Protein AF-A0A6I9YVW1-F1 (afdb_monomer)

Structure (mmCIF, N/CA/C/O backbone):
data_AF-A0A6I9YVW1-F1
#
_entry.id   AF-A0A6I9YVW1-F1
#
loop_
_atom_site.group_PDB
_atom_site.id
_atom_site.type_symbol
_atom_site.label_atom_id
_atom_site.label_alt_id
_atom_site.label_comp_id
_atom_site.label_asym_id
_atom_site.label_entity_id
_atom_site.label_seq_id
_atom_site.pdbx_PDB_ins_code
_atom_site.Cartn_x
_atom_site.Cartn_y
_atom_site.Cartn_z
_atom_site.occupancy
_atom_site.B_iso_or_equiv
_atom_site.auth_seq_id
_atom_site.auth_comp_id
_atom_site.auth_asym_id
_atom_site.auth_atom_id
_atom_site.pdbx_PDB_model_num
ATOM 1 N N . MET A 1 1 ? 5.456 -10.326 -7.798 1.00 91.50 1 MET A N 1
ATOM 2 C CA . MET A 1 1 ? 4.311 -11.153 -7.354 1.00 91.50 1 MET A CA 1
ATOM 3 C C . MET A 1 1 ? 3.635 -10.473 -6.189 1.00 91.50 1 MET A C 1
ATOM 5 O O . MET A 1 1 ? 4.325 -10.035 -5.280 1.00 91.50 1 MET A O 1
ATOM 9 N N . VAL A 1 2 ? 2.310 -10.389 -6.217 1.00 94.31 2 VAL A N 1
ATOM 10 C CA . VAL A 1 2 ? 1.507 -9.892 -5.099 1.00 94.31 2 VAL A CA 1
ATOM 11 C C . VAL A 1 2 ? 0.881 -11.087 -4.397 1.00 94.31 2 VAL A C 1
ATOM 13 O O . VAL A 1 2 ? 0.318 -11.957 -5.057 1.00 94.31 2 VAL A O 1
ATOM 16 N N . VAL A 1 3 ? 0.993 -11.129 -3.074 1.00 95.94 3 VAL A N 1
ATOM 17 C CA . VAL A 1 3 ? 0.367 -12.153 -2.236 1.00 95.94 3 VAL A CA 1
ATOM 18 C C . VAL A 1 3 ? -0.562 -11.459 -1.260 1.00 95.94 3 VAL A C 1
ATOM 20 O O . VAL A 1 3 ? -0.135 -10.543 -0.559 1.00 95.94 3 VAL A O 1
ATOM 23 N N . GLN A 1 4 ? -1.809 -11.917 -1.208 1.00 93.56 4 GLN A N 1
ATOM 24 C CA . GLN A 1 4 ? -2.791 -11.513 -0.213 1.00 93.56 4 GLN A CA 1
ATOM 25 C C . GLN A 1 4 ? -3.085 -12.704 0.699 1.00 93.56 4 GLN A C 1
ATOM 27 O O . GLN A 1 4 ? -3.470 -13.775 0.233 1.00 93.56 4 GLN A O 1
ATOM 32 N N . CYS A 1 5 ? -2.914 -12.504 2.000 1.00 91.19 5 CYS A N 1
ATOM 33 C CA . CYS A 1 5 ? -3.193 -13.496 3.027 1.00 91.19 5 CYS A CA 1
ATOM 34 C C . CYS A 1 5 ? -4.386 -13.032 3.855 1.00 91.19 5 CYS A C 1
ATOM 36 O O . CYS A 1 5 ? -4.423 -11.888 4.309 1.00 91.19 5 CYS A O 1
ATOM 38 N N . VAL A 1 6 ? -5.341 -13.931 4.085 1.00 88.25 6 VAL A N 1
ATOM 39 C CA . VAL A 1 6 ? -6.499 -13.694 4.951 1.00 88.25 6 VAL A CA 1
ATOM 40 C C . VAL A 1 6 ? -6.600 -14.855 5.928 1.00 88.25 6 VAL A C 1
ATOM 42 O O . VAL A 1 6 ? -6.548 -16.018 5.527 1.00 88.25 6 VAL A O 1
ATOM 45 N N . SER A 1 7 ? -6.719 -14.550 7.219 1.00 86.31 7 SER A N 1
ATOM 46 C CA . SER A 1 7 ? -6.924 -15.578 8.231 1.00 86.31 7 SER A CA 1
ATOM 47 C C . SER A 1 7 ? -8.316 -16.195 8.070 1.00 86.31 7 SER A C 1
ATOM 49 O O . SER A 1 7 ? -9.309 -15.471 8.111 1.00 86.31 7 SER A O 1
ATOM 51 N N . PRO A 1 8 ? -8.438 -17.530 7.963 1.00 79.56 8 PRO A N 1
ATOM 52 C CA . PRO A 1 8 ? -9.741 -18.181 7.838 1.00 79.56 8 PRO A CA 1
ATOM 53 C C . PRO A 1 8 ? -10.576 -18.085 9.124 1.00 79.56 8 PRO A C 1
ATOM 55 O O . PRO A 1 8 ? -11.779 -18.325 9.098 1.00 79.56 8 PRO A O 1
ATOM 58 N N . LYS A 1 9 ? -9.942 -17.769 10.262 1.00 79.50 9 LYS A N 1
ATOM 59 C CA . LYS A 1 9 ? -10.569 -17.758 11.594 1.00 79.50 9 LYS A CA 1
ATOM 60 C C . LYS A 1 9 ? -10.638 -16.368 12.229 1.00 79.50 9 LYS A C 1
ATOM 62 O O . LYS A 1 9 ? -10.989 -16.262 13.401 1.00 79.50 9 LYS A O 1
ATOM 67 N N . GLY A 1 10 ? -10.271 -15.306 11.515 1.00 74.44 10 GLY A N 1
ATOM 68 C CA . GLY A 1 10 ? -10.258 -13.975 12.110 1.00 74.44 10 GLY A CA 1
ATOM 69 C C . GLY A 1 10 ? -10.077 -12.842 11.107 1.00 74.44 10 GLY A C 1
ATOM 70 O O . GLY A 1 10 ? -9.776 -13.080 9.944 1.00 74.44 10 GLY A O 1
ATOM 71 N N . PRO A 1 11 ? -10.211 -11.589 11.566 1.00 81.81 11 PRO A N 1
ATOM 72 C CA . PRO A 1 11 ? -10.223 -10.402 10.709 1.00 81.81 11 PRO A CA 1
ATOM 73 C C . PRO A 1 11 ? -8.828 -9.972 10.220 1.00 81.81 11 PRO A C 1
ATOM 75 O O . PRO A 1 11 ? -8.668 -8.861 9.721 1.00 81.81 11 PRO A O 1
ATOM 78 N N . LEU A 1 12 ? -7.802 -10.809 10.406 1.00 88.50 12 LEU A N 1
ATOM 79 C CA . LEU A 1 12 ? -6.430 -10.492 10.020 1.00 88.50 12 LEU A CA 1
ATOM 80 C C . LEU A 1 12 ? -6.251 -10.711 8.521 1.00 88.50 12 LEU A C 1
ATOM 82 O O . LEU A 1 12 ? -6.417 -11.828 8.028 1.00 88.50 12 LEU A O 1
ATOM 86 N N . ALA A 1 13 ? -5.861 -9.648 7.826 1.00 89.81 13 ALA A N 1
ATOM 87 C CA . ALA A 1 13 ? -5.489 -9.691 6.425 1.00 89.81 13 ALA A CA 1
ATOM 88 C C . ALA A 1 13 ? -4.227 -8.860 6.179 1.00 89.81 13 ALA A C 1
ATOM 90 O O . ALA A 1 13 ? -3.992 -7.835 6.826 1.00 89.81 13 ALA A O 1
ATOM 91 N N . CYS A 1 14 ? -3.408 -9.298 5.232 1.00 93.19 14 CYS A N 1
ATOM 92 C CA . CYS A 1 14 ? -2.261 -8.536 4.762 1.00 93.19 14 CYS A CA 1
ATOM 93 C C . CYS A 1 14 ? -1.995 -8.807 3.282 1.00 93.19 14 CYS A C 1
ATOM 95 O O . CYS A 1 14 ? -2.414 -9.823 2.729 1.00 93.19 14 CYS A O 1
ATOM 97 N N . SER A 1 15 ? -1.297 -7.877 2.644 1.00 97.06 15 SER A N 1
ATOM 98 C CA . SER A 1 15 ? -0.856 -7.967 1.261 1.00 97.06 15 SER A CA 1
ATOM 99 C C . SER A 1 15 ? 0.601 -7.549 1.196 1.00 97.06 15 SER A C 1
ATOM 101 O O . SER A 1 15 ? 1.007 -6.573 1.836 1.00 97.06 15 SER A O 1
ATOM 103 N N . ARG A 1 16 ? 1.400 -8.302 0.447 1.00 97.50 16 ARG A N 1
ATOM 104 C CA . ARG A 1 16 ? 2.838 -8.077 0.286 1.00 97.50 16 ARG A CA 1
ATOM 105 C C . ARG A 1 16 ? 3.218 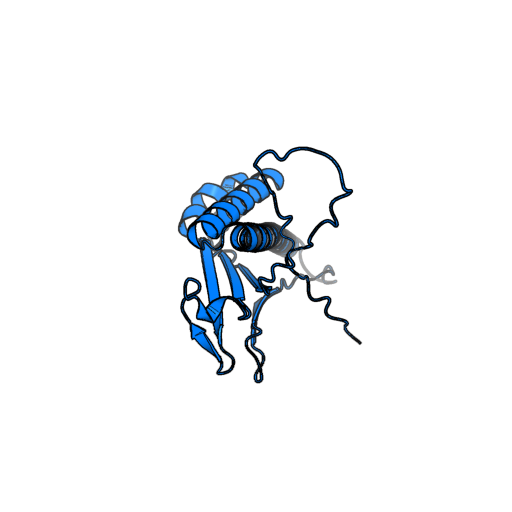-8.226 -1.178 1.00 97.50 16 ARG A C 1
ATOM 107 O O . ARG A 1 16 ? 2.686 -9.085 -1.884 1.00 97.50 16 ARG A O 1
ATOM 114 N N . THR A 1 17 ? 4.173 -7.413 -1.610 1.00 97.12 17 THR A N 1
ATOM 115 C CA . THR A 1 17 ? 4.784 -7.546 -2.932 1.00 97.12 17 THR A CA 1
ATOM 116 C C . THR A 1 17 ? 6.158 -8.184 -2.789 1.00 97.12 17 THR A C 1
ATOM 118 O O . THR A 1 17 ? 6.987 -7.717 -2.015 1.00 97.12 17 THR A O 1
ATOM 121 N N . TYR A 1 18 ? 6.386 -9.255 -3.543 1.00 93.69 18 TYR A N 1
ATOM 122 C CA . TYR A 1 18 ? 7.650 -9.976 -3.621 1.00 93.69 18 TYR A CA 1
ATOM 123 C C . TYR A 1 18 ? 8.256 -9.801 -5.009 1.00 93.69 18 TYR A C 1
ATOM 125 O O . TYR A 1 18 ? 7.584 -10.015 -6.028 1.00 93.69 18 TYR A O 1
ATOM 133 N N . PHE A 1 19 ? 9.532 -9.434 -5.041 1.00 90.25 19 PHE A N 1
ATOM 134 C CA . PHE A 1 19 ? 10.299 -9.268 -6.267 1.00 90.25 19 PHE A CA 1
ATOM 135 C C . PHE A 1 19 ? 11.156 -10.501 -6.520 1.00 90.25 19 PHE A C 1
ATOM 137 O O . PHE A 1 19 ? 11.835 -10.992 -5.621 1.00 90.25 19 PHE A O 1
ATOM 144 N N . PHE A 1 20 ? 11.126 -10.992 -7.754 1.00 81.88 20 PHE A N 1
ATOM 145 C CA . PHE A 1 20 ? 11.959 -12.107 -8.181 1.00 81.88 20 PHE A CA 1
ATOM 146 C C . PHE A 1 20 ? 13.127 -11.566 -8.999 1.00 81.88 20 PHE A C 1
ATOM 148 O O . PHE A 1 20 ? 12.975 -11.244 -10.178 1.00 81.88 20 PHE A O 1
ATOM 155 N N . GLY A 1 21 ? 14.286 -11.457 -8.358 1.00 69.62 21 GLY A N 1
ATOM 156 C CA . GLY A 1 21 ? 15.562 -11.185 -9.011 1.00 69.62 21 GLY A CA 1
ATOM 157 C C . GLY A 1 21 ? 16.465 -12.411 -8.926 1.00 69.62 21 GLY A C 1
ATOM 158 O O . GLY A 1 21 ? 16.421 -13.145 -7.939 1.00 69.62 21 GLY A O 1
ATOM 159 N N . ALA A 1 22 ? 17.288 -12.643 -9.948 1.00 58.00 22 ALA A N 1
ATOM 160 C CA . ALA A 1 22 ? 18.412 -13.555 -9.806 1.00 58.00 22 ALA A CA 1
ATOM 161 C C . ALA A 1 22 ? 19.505 -12.808 -9.032 1.00 58.00 22 ALA A C 1
ATOM 163 O O . ALA A 1 22 ? 20.037 -11.818 -9.517 1.00 58.00 22 ALA A O 1
ATOM 164 N N . THR A 1 23 ? 19.843 -13.264 -7.828 1.00 55.62 23 THR A N 1
ATOM 165 C CA . THR A 1 23 ? 21.047 -12.802 -7.114 1.00 55.62 23 THR A CA 1
ATOM 166 C C . THR A 1 23 ? 22.336 -13.358 -7.727 1.00 55.62 23 THR A C 1
ATOM 168 O O . THR A 1 23 ? 23.421 -12.996 -7.287 1.00 55.62 23 THR A O 1
ATOM 171 N N . HIS A 1 24 ? 22.229 -14.235 -8.731 1.00 54.03 24 HIS A N 1
ATOM 172 C CA . HIS A 1 24 ? 23.355 -14.812 -9.453 1.00 54.03 24 HIS A CA 1
ATOM 173 C C . HIS A 1 24 ? 23.340 -14.367 -10.917 1.00 54.03 24 HIS A C 1
ATOM 175 O O . HIS A 1 24 ? 22.292 -14.350 -11.566 1.00 54.03 24 HIS A O 1
ATOM 181 N N . THR A 1 25 ? 24.517 -14.058 -11.450 1.00 55.78 25 THR A N 1
ATOM 182 C CA . THR A 1 25 ? 24.752 -13.964 -12.889 1.00 55.78 25 THR A CA 1
ATOM 183 C C . THR A 1 25 ? 24.716 -15.388 -13.457 1.00 55.78 25 THR A C 1
ATOM 185 O O . THR A 1 25 ? 25.517 -16.221 -13.021 1.00 55.78 25 THR A O 1
ATOM 188 N N . PRO A 1 26 ? 23.790 -15.737 -14.370 1.00 56.75 26 PRO A N 1
ATOM 189 C CA . PRO A 1 26 ? 23.804 -17.045 -15.010 1.00 56.75 26 PRO A CA 1
ATOM 190 C C . PRO A 1 26 ? 25.143 -17.244 -15.733 1.00 56.75 26 PRO A C 1
ATOM 192 O O . PRO A 1 26 ? 25.631 -16.352 -16.421 1.00 56.75 26 PRO A O 1
ATOM 195 N N . TYR A 1 27 ? 25.739 -18.425 -15.557 1.00 56.66 27 TYR A N 1
ATOM 196 C CA . TYR A 1 27 ? 27.111 -18.751 -15.981 1.00 56.66 27 TYR A CA 1
ATOM 197 C C . TYR A 1 27 ? 27.332 -18.664 -17.507 1.00 56.66 27 TYR A C 1
ATOM 199 O O . TYR A 1 27 ? 28.466 -18.685 -17.977 1.00 56.66 27 TYR A O 1
ATOM 207 N N . LEU A 1 28 ? 26.251 -18.590 -18.289 1.00 60.88 28 LEU A N 1
ATOM 208 C CA . LEU A 1 28 ? 26.247 -18.601 -19.749 1.00 60.88 28 LEU A CA 1
ATOM 209 C C . LEU A 1 28 ? 25.151 -17.652 -20.264 1.00 60.88 28 LEU A C 1
ATOM 211 O O . LEU A 1 28 ? 23.987 -18.040 -20.323 1.00 60.88 28 LEU A O 1
ATOM 215 N N . GLY A 1 29 ? 25.498 -16.422 -20.654 1.00 53.62 29 GLY A N 1
ATOM 216 C CA . GLY A 1 29 ? 24.612 -15.598 -21.490 1.00 53.62 29 GLY A CA 1
ATOM 217 C C . GLY A 1 29 ? 24.651 -14.093 -21.223 1.00 53.62 29 GLY A C 1
ATOM 218 O O . GLY A 1 29 ? 24.312 -13.647 -20.135 1.00 53.62 29 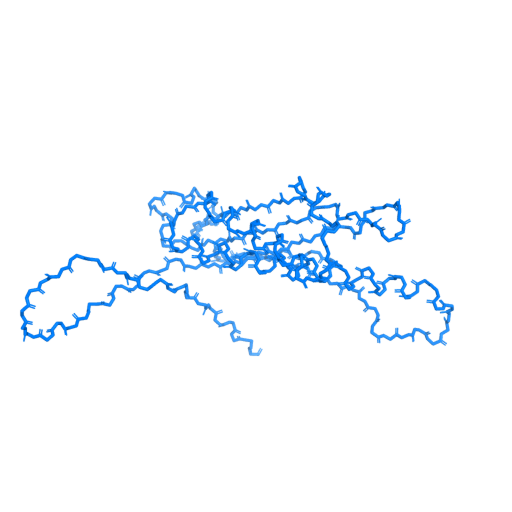GLY A O 1
ATOM 219 N N . ASN A 1 30 ? 25.044 -13.347 -22.263 1.00 55.22 30 ASN A N 1
ATOM 220 C CA . ASN A 1 30 ? 25.000 -11.890 -22.477 1.00 55.22 30 ASN A CA 1
ATOM 221 C C . ASN A 1 30 ? 24.382 -11.012 -21.365 1.00 55.22 30 ASN A C 1
ATOM 223 O O . ASN A 1 30 ? 23.173 -11.025 -21.136 1.00 55.22 30 ASN A O 1
ATOM 227 N N . GLY A 1 31 ? 25.219 -10.149 -20.776 1.00 56.88 31 GLY A N 1
ATOM 228 C CA . GLY A 1 31 ? 24.898 -9.290 -19.626 1.00 56.88 31 GLY A CA 1
ATOM 229 C C . GLY A 1 31 ? 23.871 -8.170 -19.853 1.00 56.88 31 GLY A C 1
ATOM 230 O O . GLY A 1 31 ? 23.264 -7.716 -18.888 1.00 56.88 31 GLY A O 1
ATOM 231 N N . ASP A 1 32 ? 23.588 -7.772 -21.095 1.00 59.03 32 ASP A N 1
ATOM 232 C CA . ASP A 1 32 ? 22.798 -6.556 -21.374 1.00 59.03 32 ASP A CA 1
ATOM 233 C C . ASP A 1 32 ? 21.297 -6.671 -20.994 1.00 59.03 32 ASP A C 1
ATOM 235 O O . ASP A 1 32 ? 20.630 -5.683 -20.691 1.00 59.03 32 ASP A O 1
ATOM 239 N N . GLY A 1 33 ? 20.737 -7.889 -20.960 1.00 59.81 33 GLY A N 1
ATOM 240 C CA . GLY A 1 33 ? 19.345 -8.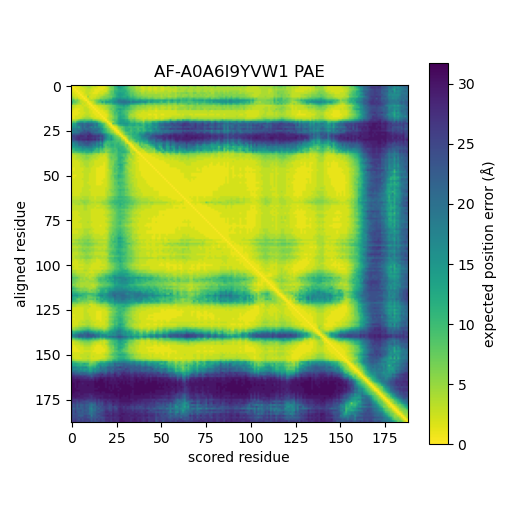127 -20.533 1.00 59.81 33 GLY A CA 1
ATOM 241 C C . GLY A 1 33 ? 19.169 -8.329 -19.022 1.00 59.81 33 GLY A C 1
ATOM 242 O O . GLY A 1 33 ? 18.086 -8.100 -18.480 1.00 59.81 33 GLY A O 1
ATOM 243 N N . LEU A 1 34 ? 20.226 -8.757 -18.328 1.00 64.00 34 LEU A N 1
ATOM 244 C CA . LEU A 1 34 ? 20.192 -9.058 -16.896 1.00 64.00 34 LEU A CA 1
ATOM 245 C C . LEU A 1 34 ? 20.333 -7.789 -16.047 1.00 64.00 34 LEU A C 1
ATOM 247 O O . LEU A 1 34 ? 19.646 -7.642 -15.034 1.00 64.00 34 LEU A O 1
ATOM 251 N N . GLU A 1 35 ? 21.190 -6.862 -16.477 1.00 64.88 35 GLU A N 1
ATOM 252 C CA . GLU A 1 35 ? 21.391 -5.574 -15.808 1.00 64.88 35 GLU A CA 1
ATOM 253 C C . GLU A 1 35 ? 20.107 -4.734 -15.821 1.00 64.88 35 GLU A C 1
ATOM 255 O O . GLU A 1 35 ? 19.692 -4.228 -14.779 1.00 64.88 35 GLU A O 1
ATOM 260 N N . LYS A 1 36 ? 19.393 -4.700 -16.956 1.00 69.06 36 LYS A N 1
ATOM 261 C CA . LYS A 1 36 ? 18.090 -4.020 -17.082 1.00 69.06 36 LYS A CA 1
ATOM 262 C C . LYS A 1 36 ? 17.053 -4.572 -16.105 1.00 69.06 36 LYS A C 1
ATOM 264 O O . LYS A 1 36 ? 16.479 -3.819 -15.325 1.00 69.06 36 LYS A O 1
ATOM 269 N N . LYS A 1 37 ? 16.898 -5.900 -16.052 1.00 74.62 37 LYS A N 1
ATOM 270 C CA . LYS A 1 37 ? 15.984 -6.563 -15.106 1.00 74.62 37 LYS A CA 1
ATOM 271 C C . LYS A 1 37 ? 16.353 -6.291 -13.642 1.00 74.62 37 LYS A C 1
ATOM 273 O O . LYS A 1 37 ? 15.478 -6.228 -12.780 1.00 74.62 37 LYS A O 1
ATOM 278 N N . THR A 1 38 ? 17.643 -6.136 -13.348 1.00 78.88 38 THR A N 1
ATOM 279 C CA . THR A 1 38 ? 18.129 -5.828 -11.995 1.00 78.88 38 THR A CA 1
ATOM 280 C C . THR A 1 38 ? 17.766 -4.400 -11.586 1.00 78.88 38 THR A C 1
ATOM 282 O O . THR A 1 38 ? 17.256 -4.198 -10.482 1.00 78.88 38 THR A O 1
ATOM 285 N N . GLU A 1 39 ? 17.941 -3.421 -12.476 1.00 83.19 39 GLU A N 1
ATOM 286 C CA . GLU A 1 39 ? 17.554 -2.032 -12.205 1.00 83.19 39 GLU A CA 1
ATOM 287 C C . GLU A 1 39 ? 16.028 -1.854 -12.122 1.00 83.19 39 GLU A C 1
ATOM 289 O O . GLU A 1 39 ? 15.551 -1.139 -11.241 1.00 83.19 39 GLU A O 1
ATOM 294 N N . GLU A 1 40 ? 15.241 -2.570 -12.933 1.00 86.44 40 GLU A N 1
ATOM 295 C CA . GLU A 1 40 ? 13.772 -2.599 -12.814 1.00 86.44 40 GLU A CA 1
ATOM 296 C C . GLU A 1 40 ? 13.318 -3.116 -11.440 1.00 86.44 40 GLU A C 1
ATOM 298 O O . GLU A 1 40 ?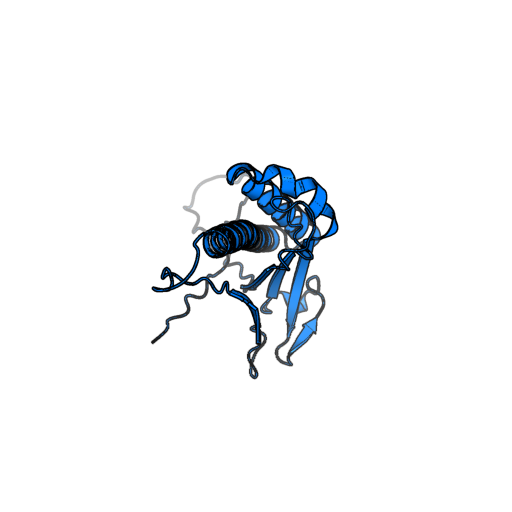 12.485 -2.500 -10.769 1.00 86.44 40 GLU A O 1
ATOM 303 N N . VAL A 1 41 ? 13.888 -4.238 -10.983 1.00 87.69 41 VAL A N 1
ATOM 304 C CA . VAL A 1 41 ? 13.573 -4.821 -9.669 1.00 87.69 41 VAL A CA 1
ATOM 305 C C . VAL A 1 41 ? 13.975 -3.879 -8.536 1.00 87.69 41 VAL A C 1
ATOM 307 O O . VAL A 1 41 ? 13.225 -3.726 -7.568 1.00 87.69 41 VAL A O 1
ATOM 310 N N . LYS A 1 42 ? 15.131 -3.224 -8.647 1.00 89.19 42 LYS A N 1
ATOM 311 C CA . LYS A 1 42 ? 15.603 -2.231 -7.677 1.00 89.19 42 LYS A CA 1
ATOM 312 C C . LYS A 1 42 ? 14.667 -1.025 -7.608 1.00 89.19 42 LYS A C 1
ATOM 314 O O . LYS A 1 42 ? 14.270 -0.638 -6.509 1.00 89.19 42 LYS A O 1
ATOM 319 N N . LEU A 1 43 ? 14.249 -0.493 -8.754 1.00 91.81 43 LEU A N 1
ATOM 320 C CA . LEU A 1 43 ? 13.294 0.611 -8.846 1.00 91.81 43 LEU A CA 1
ATOM 321 C C . LEU A 1 43 ? 11.940 0.242 -8.219 1.00 91.81 43 LEU A C 1
ATOM 323 O O . LEU A 1 43 ? 11.418 0.973 -7.376 1.00 91.81 43 LEU A O 1
ATOM 327 N N . LEU A 1 44 ? 11.383 -0.920 -8.570 1.00 94.00 44 LEU A N 1
ATOM 328 C CA . LEU A 1 44 ? 10.133 -1.402 -7.980 1.00 94.00 44 LEU A CA 1
ATOM 329 C C . LEU A 1 44 ? 10.257 -1.630 -6.465 1.00 94.00 44 LEU A C 1
ATOM 331 O O . LEU A 1 44 ? 9.318 -1.337 -5.722 1.00 94.00 44 LEU A O 1
ATOM 335 N N . SER A 1 45 ? 11.417 -2.096 -5.994 1.00 94.44 45 SER A N 1
ATOM 336 C CA . SER A 1 45 ? 11.701 -2.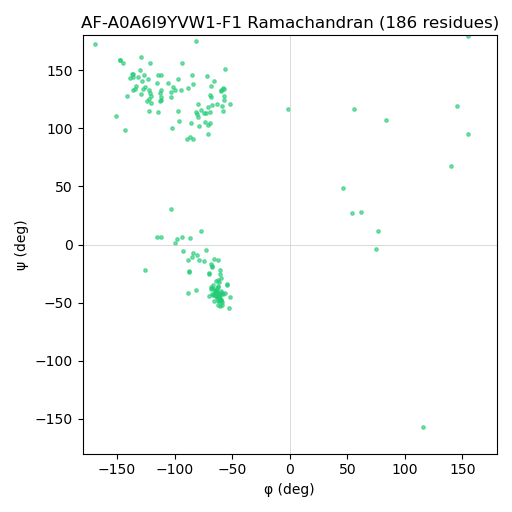272 -4.563 1.00 94.44 45 SER A CA 1
ATOM 337 C C . SER A 1 45 ? 11.728 -0.936 -3.817 1.00 94.44 45 SER A C 1
ATOM 339 O O . SER A 1 45 ? 11.194 -0.840 -2.713 1.00 94.44 45 SER A O 1
ATOM 341 N N . GLN A 1 46 ? 12.292 0.109 -4.426 1.00 95.88 46 GLN A N 1
ATOM 342 C CA . GLN A 1 46 ? 12.297 1.469 -3.880 1.00 95.88 46 GLN A CA 1
ATOM 343 C C . GLN A 1 46 ? 10.886 2.067 -3.804 1.00 95.88 46 GLN A C 1
ATOM 345 O O . GLN A 1 46 ? 10.510 2.634 -2.777 1.00 95.88 46 GLN A O 1
ATOM 350 N N . ILE A 1 47 ? 10.073 1.895 -4.851 1.00 97.19 47 ILE A N 1
ATOM 351 C CA . ILE A 1 47 ? 8.671 2.338 -4.834 1.00 97.19 47 ILE A CA 1
ATOM 352 C C . ILE A 1 47 ? 7.890 1.568 -3.765 1.00 97.19 47 ILE A C 1
ATOM 354 O O . ILE A 1 47 ? 7.162 2.176 -2.985 1.00 97.19 47 ILE A O 1
ATOM 358 N N . TYR A 1 48 ? 8.076 0.251 -3.662 1.00 98.19 48 TYR A N 1
ATOM 359 C CA . TYR A 1 48 ? 7.453 -0.553 -2.611 1.00 98.19 48 TYR A CA 1
ATOM 360 C C . TYR A 1 48 ? 7.864 -0.106 -1.203 1.00 98.19 48 TYR A C 1
ATOM 362 O O . TYR A 1 48 ? 7.003 -0.006 -0.333 1.00 98.19 48 TYR A O 1
ATOM 370 N N . PHE A 1 49 ? 9.133 0.245 -0.978 1.00 98.06 49 PHE A N 1
ATOM 371 C CA . PHE A 1 49 ? 9.571 0.848 0.284 1.00 98.06 49 PHE A CA 1
ATOM 372 C C . PHE A 1 49 ? 8.807 2.147 0.597 1.00 98.06 49 PHE A C 1
ATOM 374 O O . PHE A 1 49 ? 8.328 2.319 1.717 1.00 98.06 49 PHE A O 1
ATOM 381 N N . ALA A 1 50 ? 8.594 3.020 -0.395 1.00 98.56 50 ALA A N 1
ATOM 382 C CA . ALA A 1 50 ? 7.774 4.220 -0.212 1.00 98.56 50 ALA A CA 1
ATOM 383 C C . ALA A 1 50 ? 6.313 3.891 0.153 1.00 98.56 50 ALA A C 1
ATOM 385 O O . ALA A 1 50 ? 5.719 4.587 0.977 1.00 98.56 50 ALA A O 1
ATOM 386 N N . VAL A 1 51 ? 5.739 2.820 -0.410 1.00 98.62 51 VAL A N 1
ATOM 387 C CA . VAL A 1 51 ? 4.393 2.334 -0.050 1.00 98.62 51 VAL A CA 1
ATOM 388 C C . VAL A 1 51 ? 4.347 1.832 1.397 1.00 98.62 51 VAL A C 1
ATOM 390 O O . VAL A 1 51 ? 3.395 2.136 2.115 1.00 98.62 51 VAL A O 1
ATOM 393 N N . VAL A 1 52 ? 5.372 1.105 1.855 1.00 98.62 52 VAL A N 1
ATOM 394 C CA . VAL A 1 52 ? 5.474 0.646 3.253 1.00 98.62 52 VAL A CA 1
ATOM 395 C C . VAL A 1 52 ? 5.460 1.840 4.210 1.00 98.62 52 VAL A C 1
ATOM 397 O O . VAL A 1 52 ? 4.626 1.889 5.116 1.00 98.62 52 VAL A O 1
ATOM 400 N N . GLU A 1 53 ? 6.322 2.833 3.977 1.00 98.62 53 GLU A N 1
ATOM 401 C CA . GLU A 1 53 ? 6.394 4.045 4.805 1.00 98.62 53 GLU A CA 1
ATOM 402 C C . GLU A 1 53 ? 5.062 4.810 4.824 1.00 98.62 53 GLU A C 1
ATOM 404 O O . GLU A 1 53 ? 4.596 5.250 5.878 1.00 98.62 53 GLU A O 1
ATOM 409 N N . ALA A 1 54 ? 4.400 4.915 3.672 1.00 98.62 54 ALA A N 1
ATOM 410 C CA . ALA A 1 54 ? 3.104 5.569 3.549 1.00 98.62 54 ALA A CA 1
ATOM 411 C C . ALA A 1 54 ? 1.999 4.857 4.347 1.00 98.62 54 ALA A C 1
ATOM 413 O O . ALA A 1 54 ? 1.225 5.513 5.048 1.00 98.62 54 ALA A O 1
ATOM 414 N N . VAL A 1 55 ? 1.943 3.522 4.312 1.00 98.56 55 VAL A N 1
ATOM 415 C CA . VAL A 1 55 ? 0.981 2.744 5.111 1.00 98.56 55 VAL A CA 1
ATOM 416 C C . VAL A 1 55 ? 1.231 2.925 6.605 1.00 98.56 55 VAL A C 1
ATOM 418 O O . VAL A 1 55 ? 0.280 3.145 7.359 1.00 98.56 55 VAL A O 1
ATOM 421 N N . LEU A 1 56 ? 2.491 2.905 7.047 1.00 98.12 56 LEU A N 1
ATOM 422 C CA . LEU A 1 56 ? 2.837 3.138 8.452 1.00 98.12 56 LEU A CA 1
ATOM 423 C C . LEU A 1 56 ? 2.443 4.551 8.914 1.00 98.12 56 LEU A C 1
ATOM 425 O O . LEU A 1 56 ? 1.884 4.710 10.004 1.00 98.12 56 LEU A O 1
ATOM 429 N N . ALA A 1 57 ? 2.658 5.565 8.074 1.00 98.38 57 ALA A N 1
ATOM 430 C CA . ALA A 1 57 ? 2.213 6.933 8.333 1.00 98.38 57 ALA A CA 1
ATOM 431 C C . ALA A 1 57 ? 0.680 7.060 8.372 1.00 98.38 57 ALA A C 1
ATOM 433 O O . ALA A 1 57 ? 0.132 7.770 9.224 1.00 98.38 57 ALA A O 1
ATOM 434 N N . GLY A 1 58 ? -0.021 6.340 7.493 1.00 97.75 58 GLY A N 1
ATOM 435 C CA . GLY A 1 58 ? -1.478 6.234 7.495 1.00 97.75 58 GLY A CA 1
ATOM 436 C C . GLY A 1 58 ? -2.008 5.622 8.794 1.00 97.75 58 GLY A C 1
ATOM 437 O O . GLY A 1 58 ? -2.911 6.186 9.411 1.00 97.75 58 GLY A O 1
ATOM 438 N N . ILE A 1 59 ? -1.407 4.524 9.267 1.00 96.12 59 ILE A N 1
ATOM 439 C CA . ILE A 1 59 ? -1.755 3.874 10.544 1.00 96.12 59 ILE A CA 1
ATOM 440 C C . ILE A 1 59 ? -1.549 4.823 11.725 1.00 96.12 59 ILE A C 1
ATOM 442 O O . ILE A 1 59 ? -2.428 4.948 12.583 1.00 96.12 59 ILE A O 1
ATOM 446 N N . ASP A 1 60 ? -0.401 5.496 11.788 1.00 95.12 60 ASP A N 1
ATOM 447 C CA . ASP A 1 60 ? -0.087 6.443 12.859 1.00 95.12 60 ASP A CA 1
ATOM 448 C C . ASP A 1 60 ? -1.074 7.623 12.869 1.00 95.12 60 ASP A C 1
ATOM 450 O O . ASP A 1 60 ? -1.649 7.961 13.909 1.00 95.12 60 ASP A O 1
ATOM 454 N N . THR A 1 61 ? -1.360 8.188 11.695 1.00 95.69 61 THR A N 1
ATOM 455 C CA . THR A 1 61 ? -2.300 9.306 11.545 1.00 95.69 61 THR A CA 1
ATOM 456 C C . THR A 1 61 ? -3.729 8.891 11.876 1.00 95.69 61 THR A C 1
ATOM 458 O O . THR A 1 61 ? -4.425 9.604 12.606 1.00 95.69 61 THR A O 1
ATOM 461 N N . PHE A 1 62 ? -4.175 7.724 11.408 1.00 93.62 62 PHE A N 1
ATOM 462 C CA . PHE A 1 62 ? -5.488 7.186 11.746 1.00 93.62 62 PHE A CA 1
ATOM 463 C C . PHE A 1 62 ? -5.599 6.919 13.248 1.00 93.62 62 PHE A C 1
ATOM 465 O O . PHE A 1 62 ? -6.567 7.330 13.877 1.00 93.62 62 PHE A O 1
ATOM 472 N N . SER A 1 63 ? -4.575 6.338 13.873 1.00 90.31 63 SER A N 1
ATOM 473 C CA . SER A 1 63 ? -4.553 6.121 15.326 1.00 90.31 63 SER A CA 1
ATOM 474 C C . SER A 1 63 ? -4.666 7.441 16.109 1.00 90.31 63 SER A C 1
ATOM 476 O O . SER A 1 63 ? -5.209 7.478 17.219 1.00 90.31 63 SER A O 1
ATOM 478 N N . LYS A 1 64 ? -4.191 8.550 15.523 1.00 89.81 64 LYS A N 1
ATOM 479 C CA . LYS A 1 64 ? -4.228 9.906 16.094 1.00 89.81 64 LYS A CA 1
ATOM 480 C C . LYS A 1 64 ? -5.477 10.718 15.816 1.00 89.81 64 LYS A C 1
ATOM 482 O O . LYS A 1 64 ? -5.779 11.634 16.577 1.00 89.81 64 LYS A O 1
ATOM 487 N N . THR A 1 65 ? -6.205 10.403 14.764 1.00 91.25 65 THR A N 1
ATOM 488 C CA . THR A 1 65 ? -7.306 11.253 14.306 1.00 91.25 65 THR A CA 1
ATOM 489 C C . THR A 1 65 ? -8.620 10.503 14.191 1.00 91.25 65 THR A C 1
ATOM 491 O O . THR A 1 65 ? -9.663 11.136 14.264 1.00 91.25 65 THR A O 1
ATOM 494 N N . SER A 1 66 ? -8.580 9.178 14.055 1.00 89.81 66 SER A N 1
ATOM 495 C CA . SER A 1 66 ? -9.717 8.321 13.712 1.00 89.81 66 SER A CA 1
ATOM 496 C C . SER A 1 66 ? -10.440 8.762 12.431 1.00 89.81 66 SER A C 1
ATOM 498 O O . SER A 1 66 ? -11.631 8.516 12.282 1.00 89.81 66 SER A O 1
ATOM 500 N N . HIS A 1 67 ? -9.731 9.425 11.507 1.00 91.38 67 HIS A N 1
ATOM 501 C CA . HIS A 1 67 ? -10.273 9.908 10.237 1.00 91.38 67 HIS A CA 1
ATOM 502 C C . HIS A 1 67 ? -9.521 9.285 9.059 1.00 91.38 67 HIS A C 1
ATOM 504 O O . HIS A 1 67 ? -8.311 9.476 8.921 1.00 91.38 67 HIS A O 1
ATOM 510 N N . VAL A 1 68 ? -10.245 8.580 8.184 1.00 94.19 68 VAL A N 1
ATOM 511 C CA . VAL A 1 68 ? -9.670 7.920 6.999 1.00 94.19 68 VAL A CA 1
ATOM 512 C C . VAL A 1 68 ? -9.105 8.936 6.006 1.00 94.19 68 VAL A C 1
ATOM 514 O O . VAL A 1 68 ? -8.011 8.733 5.489 1.00 94.19 68 VAL A O 1
ATOM 517 N N . THR A 1 69 ? -9.787 10.064 5.792 1.00 96.25 69 THR A N 1
ATOM 518 C CA . THR A 1 69 ? -9.331 11.123 4.872 1.00 96.25 69 THR A CA 1
ATOM 519 C C . THR A 1 69 ? -7.989 11.720 5.294 1.00 96.25 69 THR A C 1
ATOM 521 O O . THR A 1 69 ? -7.063 11.770 4.493 1.00 96.25 69 THR A O 1
ATOM 524 N N . LYS A 1 70 ? -7.831 12.067 6.579 1.00 96.94 70 LYS A N 1
ATOM 525 C CA . LYS A 1 70 ? -6.555 12.567 7.121 1.00 96.94 70 LYS A CA 1
ATOM 526 C C . LYS A 1 70 ? -5.440 11.527 7.027 1.00 96.94 70 LYS A C 1
ATOM 528 O O . LYS A 1 70 ? -4.296 11.873 6.751 1.00 96.94 70 LYS A O 1
ATOM 533 N N . ALA A 1 71 ? -5.764 10.255 7.265 1.00 97.31 71 ALA A N 1
ATOM 534 C CA . ALA A 1 71 ? -4.806 9.165 7.120 1.00 97.31 71 ALA A CA 1
ATOM 535 C C . ALA A 1 71 ? -4.343 9.001 5.666 1.00 97.31 71 ALA A C 1
ATOM 537 O O . ALA A 1 71 ? -3.146 8.839 5.437 1.00 97.31 71 ALA A O 1
ATOM 538 N N . LYS A 1 72 ? -5.266 9.116 4.702 1.00 98.31 72 LYS A N 1
ATOM 539 C CA . LYS A 1 72 ? -4.965 9.102 3.268 1.00 98.31 72 LYS A CA 1
ATOM 540 C C . LYS A 1 72 ? -4.039 10.252 2.878 1.00 98.31 72 LYS A C 1
ATOM 542 O O . LYS A 1 72 ? -2.975 10.003 2.328 1.00 98.31 72 LYS A O 1
ATOM 547 N N . GLU A 1 73 ? -4.392 11.486 3.229 1.00 98.25 73 GLU A N 1
ATOM 548 C CA . GLU A 1 73 ? -3.567 12.671 2.942 1.00 98.25 73 GLU A CA 1
ATOM 549 C C . GLU A 1 73 ? -2.144 12.536 3.509 1.00 98.25 73 GLU A C 1
ATOM 551 O O . GLU A 1 73 ? -1.163 12.874 2.845 1.00 98.25 73 GLU A O 1
ATOM 556 N N . ALA A 1 74 ? -2.013 12.011 4.733 1.00 98.44 74 ALA A N 1
ATOM 557 C CA . ALA A 1 74 ? -0.714 11.771 5.351 1.00 98.44 74 ALA A CA 1
ATOM 558 C C . ALA A 1 74 ? 0.085 10.669 4.639 1.00 98.44 74 ALA A C 1
ATOM 560 O O . ALA A 1 74 ? 1.284 10.846 4.416 1.00 98.44 74 ALA A O 1
ATOM 561 N N . ALA A 1 75 ? -0.562 9.564 4.263 1.00 98.62 75 ALA A N 1
ATOM 562 C CA . ALA A 1 75 ? 0.067 8.473 3.525 1.00 98.62 75 ALA A CA 1
ATOM 563 C C . ALA A 1 75 ? 0.561 8.938 2.147 1.00 98.62 75 ALA A C 1
ATOM 565 O O . ALA A 1 75 ? 1.729 8.737 1.823 1.00 98.62 75 ALA A O 1
ATOM 566 N N . GLU A 1 76 ? -0.275 9.636 1.373 1.00 98.38 76 GLU A N 1
ATOM 567 C CA . GLU A 1 76 ? 0.102 10.187 0.065 1.00 98.38 76 GLU A CA 1
ATOM 568 C C . GLU A 1 76 ? 1.264 11.180 0.187 1.00 98.38 76 GLU A C 1
ATOM 570 O O . GLU A 1 76 ? 2.228 11.119 -0.577 1.00 98.38 76 GLU A O 1
ATOM 575 N N . LYS A 1 77 ? 1.221 12.065 1.192 1.00 98.38 77 LYS A N 1
ATOM 576 C CA . LYS A 1 77 ? 2.314 13.005 1.461 1.00 98.38 77 LYS A CA 1
ATOM 577 C C . LYS A 1 77 ? 3.626 12.279 1.761 1.00 98.38 77 LYS A C 1
ATOM 579 O O . LYS A 1 77 ? 4.658 12.651 1.206 1.00 98.38 77 LYS A O 1
ATOM 584 N N . VAL A 1 78 ? 3.603 11.269 2.632 1.00 98.69 78 VAL A N 1
ATOM 585 C CA . VAL A 1 78 ? 4.802 10.484 2.961 1.00 98.69 78 VAL A CA 1
ATOM 586 C C . VAL A 1 78 ? 5.305 9.730 1.738 1.00 98.69 78 VAL A C 1
ATOM 588 O O . VAL A 1 78 ? 6.492 9.813 1.450 1.00 98.69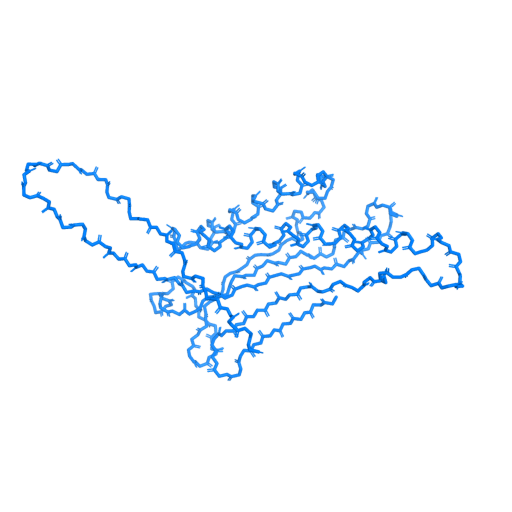 78 VAL A O 1
ATOM 591 N N . PHE A 1 79 ? 4.423 9.097 0.964 1.00 98.62 79 PHE A N 1
ATOM 592 C CA . PHE A 1 79 ? 4.787 8.410 -0.274 1.00 98.62 79 PHE A CA 1
ATOM 593 C C . PHE A 1 79 ? 5.580 9.319 -1.223 1.00 98.62 79 PHE A C 1
ATOM 595 O O . PHE A 1 79 ? 6.701 8.992 -1.609 1.00 98.62 79 PHE A O 1
ATOM 602 N N . PHE A 1 80 ? 5.038 10.496 -1.552 1.00 98.19 80 PHE A N 1
ATOM 603 C CA . PHE A 1 80 ? 5.693 11.426 -2.473 1.00 98.19 80 PHE A CA 1
ATOM 604 C C . PHE A 1 80 ? 6.991 12.020 -1.920 1.00 98.19 80 PHE A C 1
ATOM 606 O O . PHE A 1 80 ? 7.929 12.221 -2.689 1.00 98.19 80 PHE A O 1
ATOM 613 N N . ASN A 1 81 ? 7.069 12.273 -0.612 1.00 98.19 81 ASN A N 1
ATOM 614 C CA . ASN A 1 81 ? 8.303 12.733 0.025 1.00 98.19 81 ASN A CA 1
ATOM 615 C C . ASN A 1 81 ? 9.385 11.643 0.024 1.00 98.19 81 ASN A C 1
ATOM 617 O O . ASN A 1 81 ? 10.558 11.939 -0.188 1.00 98.19 81 ASN A O 1
ATOM 621 N N . THR A 1 82 ? 9.006 10.380 0.234 1.00 98.25 82 THR A N 1
ATOM 622 C CA . THR A 1 82 ? 9.940 9.251 0.173 1.00 98.25 82 THR A CA 1
ATOM 623 C C . THR A 1 82 ? 10.450 9.043 -1.250 1.00 98.25 82 THR A C 1
ATOM 625 O O . THR A 1 82 ? 11.639 8.797 -1.430 1.00 98.25 82 THR A O 1
ATOM 628 N N . LEU A 1 83 ? 9.608 9.226 -2.276 1.00 97.12 83 LEU A N 1
ATOM 629 C CA . LEU A 1 83 ? 10.077 9.237 -3.666 1.00 97.12 83 LEU A CA 1
ATOM 630 C C . LEU A 1 83 ? 11.117 10.340 -3.915 1.00 97.12 83 LEU A C 1
ATOM 632 O O . LEU A 1 83 ? 12.128 10.066 -4.556 1.00 97.12 83 LEU A O 1
ATOM 636 N N . ASP A 1 84 ? 10.926 11.553 -3.382 1.00 96.38 84 ASP A N 1
ATOM 637 C CA . ASP A 1 84 ? 11.940 12.616 -3.491 1.00 96.38 84 ASP A CA 1
ATOM 638 C C . ASP A 1 84 ? 13.256 12.215 -2.816 1.00 96.38 84 ASP A C 1
ATOM 640 O O . ASP A 1 84 ? 14.328 12.387 -3.396 1.00 96.38 84 ASP A O 1
ATOM 644 N N . ALA A 1 85 ? 13.179 11.650 -1.607 1.00 97.12 85 ALA A N 1
ATOM 645 C CA . ALA A 1 85 ? 14.350 11.215 -0.848 1.00 97.12 85 ALA A CA 1
ATOM 646 C C . ALA A 1 85 ? 15.139 10.104 -1.563 1.00 97.12 85 ALA A C 1
ATOM 648 O O . ALA A 1 85 ? 16.360 10.036 -1.443 1.00 97.12 85 ALA A O 1
ATOM 649 N N . LEU A 1 86 ? 14.450 9.264 -2.339 1.00 95.62 86 LEU A N 1
ATOM 650 C CA . LEU A 1 86 ? 15.042 8.212 -3.169 1.00 95.62 86 LEU A CA 1
ATOM 651 C C . LEU A 1 86 ? 15.477 8.705 -4.558 1.00 95.62 86 LEU A C 1
ATOM 653 O O . LEU A 1 86 ? 15.896 7.891 -5.374 1.00 95.62 86 LEU A O 1
ATOM 657 N N . GLN A 1 87 ? 15.384 10.013 -4.833 1.00 94.75 87 GLN A N 1
ATOM 658 C CA . GLN A 1 87 ? 15.691 10.626 -6.133 1.00 94.75 87 GLN A CA 1
ATOM 659 C C . GLN A 1 87 ? 14.789 10.124 -7.280 1.00 94.75 87 GLN A C 1
ATOM 661 O O . GLN A 1 87 ? 15.163 10.158 -8.448 1.00 94.75 87 GLN A O 1
ATOM 666 N N . LEU A 1 88 ? 13.561 9.710 -6.954 1.00 93.69 88 LEU A N 1
ATOM 667 C CA . LEU A 1 88 ? 12.538 9.210 -7.882 1.00 93.69 88 LEU A CA 1
ATOM 668 C C . LEU A 1 88 ? 11.450 10.259 -8.171 1.00 93.69 88 LEU A C 1
ATOM 670 O O . LEU A 1 88 ? 10.291 9.927 -8.427 1.00 93.69 88 LEU A O 1
ATOM 674 N N . SER A 1 89 ? 11.797 11.546 -8.135 1.00 92.75 89 SER A N 1
ATOM 675 C CA . SER A 1 89 ? 10.842 12.652 -8.307 1.00 92.75 89 SER A CA 1
ATOM 676 C C . SER A 1 89 ? 10.128 12.640 -9.669 1.00 92.75 89 SER A C 1
ATOM 678 O O . SER A 1 89 ? 8.983 13.088 -9.772 1.00 92.75 89 SER A O 1
ATOM 680 N N . CYS A 1 90 ? 10.743 12.047 -10.700 1.00 91.56 90 CYS A N 1
ATOM 681 C CA . CYS A 1 90 ? 10.135 11.842 -12.018 1.00 91.56 90 CYS A CA 1
ATOM 682 C C . CYS A 1 90 ? 8.868 10.964 -11.982 1.00 91.56 90 CYS A C 1
ATOM 684 O O . CYS A 1 90 ? 8.009 11.093 -12.854 1.00 91.56 90 CYS A O 1
ATOM 686 N N . PHE A 1 91 ? 8.692 10.133 -10.948 1.00 93.50 91 PHE A N 1
ATOM 687 C CA . PHE A 1 91 ? 7.520 9.272 -10.778 1.00 93.50 91 PHE A CA 1
ATOM 688 C C . PHE A 1 91 ? 6.328 9.960 -10.104 1.00 93.50 91 PHE A C 1
ATOM 690 O O . PHE A 1 91 ? 5.221 9.426 -10.144 1.00 93.50 91 PHE A O 1
ATOM 697 N N . LYS A 1 92 ? 6.485 11.160 -9.532 1.00 93.75 92 LYS A N 1
ATOM 698 C CA . LYS A 1 92 ? 5.394 11.820 -8.791 1.00 93.75 92 LYS A CA 1
ATOM 699 C C . LYS A 1 92 ? 4.186 12.115 -9.670 1.00 93.75 92 LYS A C 1
ATOM 701 O O . LYS A 1 92 ? 3.066 11.748 -9.327 1.00 93.75 92 LYS A O 1
ATOM 706 N N . THR A 1 93 ? 4.413 12.771 -10.806 1.00 93.31 93 THR A N 1
ATOM 707 C CA . THR A 1 93 ? 3.333 13.167 -11.716 1.00 93.31 93 THR A CA 1
ATOM 708 C C . THR A 1 93 ? 2.645 11.948 -12.335 1.00 93.31 93 THR A C 1
ATOM 710 O O . THR A 1 93 ? 1.419 11.877 -12.242 1.00 93.31 93 THR A O 1
ATOM 713 N N . PRO A 1 94 ? 3.375 10.953 -12.885 1.00 93.19 94 PRO A N 1
ATOM 714 C CA . PRO A 1 94 ? 2.748 9.762 -13.458 1.00 93.19 94 PRO A CA 1
ATOM 715 C C . PRO A 1 94 ? 1.993 8.894 -12.448 1.00 93.19 94 PRO A C 1
ATOM 717 O O . PRO A 1 94 ? 1.012 8.257 -12.823 1.00 93.19 94 PRO A O 1
ATOM 720 N N . LEU A 1 95 ? 2.438 8.842 -11.186 1.00 94.94 95 LEU A N 1
ATOM 721 C CA . LEU A 1 95 ? 1.810 8.001 -10.165 1.00 94.94 95 LEU A CA 1
ATOM 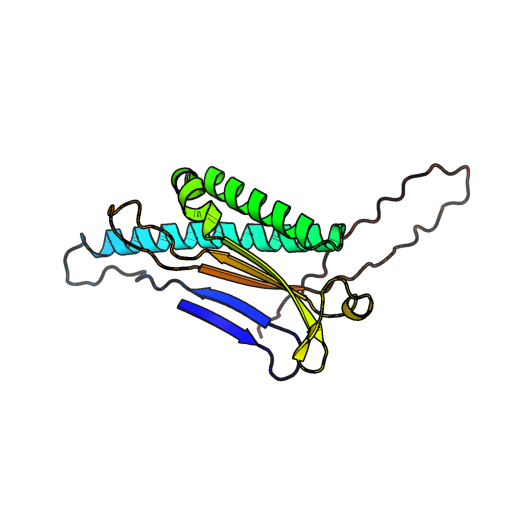722 C C . LEU A 1 95 ? 0.668 8.692 -9.420 1.00 94.94 95 LEU A C 1
ATOM 724 O O . LEU A 1 95 ? -0.109 8.014 -8.756 1.00 94.94 95 LEU A O 1
ATOM 728 N N . ARG A 1 96 ? 0.506 10.015 -9.541 1.00 94.75 96 ARG A N 1
ATOM 729 C CA . ARG A 1 96 ? -0.493 10.775 -8.771 1.00 94.75 96 ARG A CA 1
ATOM 730 C C . ARG A 1 96 ? -1.922 10.252 -8.903 1.00 94.75 96 ARG A C 1
ATOM 732 O O . ARG A 1 96 ? -2.674 10.310 -7.939 1.00 94.75 96 ARG A O 1
ATOM 739 N N . THR A 1 97 ? -2.290 9.748 -10.074 1.00 95.00 97 THR A N 1
ATOM 740 C CA . THR A 1 97 ? -3.617 9.177 -10.350 1.00 95.00 97 THR A CA 1
ATOM 741 C C . THR A 1 97 ? -3.645 7.650 -10.289 1.00 95.00 97 THR A C 1
ATOM 743 O O . THR A 1 97 ? -4.688 7.053 -10.533 1.00 95.00 97 THR A O 1
ATOM 746 N N . LYS A 1 98 ? -2.509 7.015 -9.983 1.00 96.75 98 LYS A N 1
ATOM 747 C CA . LYS A 1 98 ? -2.327 5.558 -9.977 1.00 96.75 98 LYS A CA 1
ATOM 748 C C . LYS A 1 98 ? -2.113 4.987 -8.580 1.00 96.75 98 LYS A C 1
ATOM 750 O O . LYS A 1 98 ? -1.809 3.807 -8.440 1.00 96.75 98 LYS A O 1
ATOM 755 N N . ILE A 1 99 ? -2.241 5.815 -7.552 1.00 97.62 99 ILE A N 1
ATOM 756 C CA . ILE A 1 99 ? -2.210 5.368 -6.166 1.00 97.62 99 ILE A CA 1
ATOM 757 C C . ILE A 1 99 ? -3.627 5.197 -5.640 1.00 97.62 99 ILE A C 1
ATOM 759 O O . ILE A 1 99 ? -4.512 6.001 -5.932 1.00 97.62 99 ILE A O 1
ATOM 763 N N . ASP A 1 100 ? -3.816 4.172 -4.823 1.00 98.06 100 ASP A N 1
ATOM 764 C CA . ASP A 1 100 ? -5.022 4.001 -4.034 1.00 98.06 100 ASP A CA 1
ATOM 765 C C . ASP A 1 100 ? -4.663 3.683 -2.586 1.00 98.06 100 ASP A C 1
ATOM 767 O O . ASP A 1 100 ? -3.671 3.010 -2.297 1.00 98.06 100 ASP A O 1
ATOM 771 N N . PHE A 1 101 ? -5.471 4.208 -1.676 1.00 98.12 101 PHE A N 1
ATOM 772 C CA . PHE A 1 101 ? -5.298 4.077 -0.240 1.00 98.12 101 PHE A CA 1
ATOM 773 C C . PHE A 1 101 ? -6.663 3.904 0.402 1.00 98.12 101 PHE A C 1
ATOM 775 O O . PHE A 1 101 ? -7.554 4.743 0.233 1.00 98.12 101 PHE A O 1
ATOM 782 N N . TRP A 1 102 ? -6.799 2.862 1.213 1.00 96.25 102 TRP A N 1
ATOM 783 C CA . TRP A 1 102 ? -8.020 2.619 1.963 1.00 96.25 102 TRP A CA 1
ATOM 784 C C . TRP A 1 102 ? -7.742 1.960 3.308 1.00 96.25 102 TRP A C 1
ATOM 786 O O . TRP A 1 102 ? -6.714 1.318 3.539 1.00 96.25 102 TRP A O 1
ATOM 796 N N . ILE A 1 103 ? -8.711 2.116 4.205 1.00 95.25 103 ILE A N 1
ATOM 797 C CA . ILE A 1 103 ? -8.751 1.455 5.503 1.00 95.25 103 ILE A CA 1
ATOM 798 C C . ILE A 1 103 ? -10.051 0.664 5.556 1.00 95.25 103 ILE A C 1
ATOM 800 O O . ILE A 1 103 ? -11.109 1.182 5.208 1.00 95.25 103 ILE A O 1
ATOM 804 N N . GLN A 1 104 ? -9.978 -0.589 5.986 1.00 92.75 104 GLN A N 1
ATOM 805 C CA . GLN A 1 104 ? -11.139 -1.457 6.163 1.00 92.75 104 GLN A CA 1
ATOM 806 C C . GLN A 1 104 ? -11.157 -2.004 7.583 1.00 92.75 104 GLN A C 1
ATOM 808 O O . GLN A 1 104 ? -10.126 -2.436 8.094 1.00 92.75 104 GLN A O 1
ATOM 813 N N . ALA A 1 105 ? -12.328 -2.001 8.216 1.00 91.44 105 ALA A N 1
ATOM 814 C CA . ALA A 1 105 ? -12.569 -2.710 9.465 1.00 91.44 105 ALA A CA 1
ATOM 815 C C . ALA A 1 105 ? -13.317 -4.007 9.153 1.00 91.44 105 ALA A C 1
ATOM 817 O O . ALA A 1 105 ? -14.265 -3.997 8.368 1.00 91.44 105 ALA A O 1
ATOM 818 N N . VAL A 1 106 ? -12.904 -5.113 9.768 1.00 87.00 106 VAL A N 1
ATOM 819 C CA . VAL A 1 106 ? -13.536 -6.421 9.566 1.00 87.00 106 VAL A CA 1
ATOM 820 C C . VAL A 1 106 ? -14.035 -6.936 10.910 1.00 87.00 106 VAL A C 1
ATOM 822 O O . VAL A 1 106 ? -13.307 -6.913 11.902 1.00 87.00 106 VAL A O 1
ATOM 825 N N . ASN A 1 107 ? -15.296 -7.364 10.962 1.00 85.12 107 ASN A N 1
ATOM 826 C CA . ASN A 1 107 ? -15.876 -7.938 12.173 1.00 85.12 107 ASN A CA 1
ATOM 827 C C . ASN A 1 107 ? -15.494 -9.420 12.346 1.00 85.12 107 ASN A C 1
ATOM 829 O O . ASN A 1 107 ? -14.883 -10.037 11.475 1.00 85.12 107 ASN A O 1
ATOM 833 N N . ASN A 1 108 ? -15.886 -10.020 13.469 1.00 81.31 108 ASN A N 1
ATOM 834 C CA . ASN A 1 108 ? -15.542 -11.413 13.782 1.00 81.31 108 ASN A CA 1
ATOM 835 C C . ASN A 1 108 ? -16.180 -12.442 12.827 1.00 81.31 108 ASN A C 1
ATOM 837 O O . ASN A 1 108 ? -15.788 -13.603 12.842 1.00 81.31 108 ASN A O 1
ATOM 841 N N . GLN A 1 109 ? -17.145 -12.033 11.996 1.00 81.06 109 GLN A N 1
ATOM 842 C CA . GLN A 1 109 ? -17.741 -12.861 10.944 1.00 81.06 109 GLN A CA 1
ATOM 843 C C . GLN A 1 109 ? -17.061 -12.668 9.577 1.00 81.06 109 GLN A C 1
ATOM 845 O O . GLN A 1 109 ? -17.560 -13.176 8.576 1.00 81.06 109 GLN A O 1
ATOM 850 N N . GLY A 1 110 ? -15.965 -11.905 9.506 1.00 78.25 110 GLY A N 1
ATOM 851 C CA . GLY A 1 110 ? -15.258 -11.629 8.255 1.00 78.25 110 GLY A CA 1
ATOM 852 C C . GLY A 1 110 ? -15.946 -10.596 7.357 1.00 78.25 110 GLY A C 1
ATOM 853 O O . GLY A 1 110 ? -15.566 -10.446 6.199 1.00 78.25 110 GLY A O 1
ATOM 854 N N . ARG A 1 111 ? -16.960 -9.872 7.853 1.00 84.19 111 ARG A N 1
ATOM 855 C CA . ARG A 1 111 ? -17.661 -8.842 7.072 1.00 84.19 111 ARG A CA 1
ATOM 856 C C . ARG A 1 111 ? -16.966 -7.497 7.215 1.00 84.19 111 ARG A C 1
ATOM 858 O O . ARG A 1 111 ? -16.645 -7.080 8.330 1.00 84.19 111 ARG A O 1
ATOM 865 N N . ILE A 1 112 ? -16.791 -6.808 6.089 1.00 86.94 112 ILE A N 1
ATOM 866 C CA . ILE A 1 112 ? -16.306 -5.428 6.063 1.00 86.94 112 ILE A CA 1
ATOM 867 C C . ILE A 1 112 ? -17.394 -4.530 6.649 1.00 86.94 112 ILE A C 1
ATOM 869 O O . ILE A 1 112 ? -18.548 -4.589 6.222 1.00 86.94 112 ILE A O 1
ATOM 873 N N . ILE A 1 113 ? -17.022 -3.700 7.618 1.00 87.25 113 ILE A N 1
ATOM 874 C CA . ILE A 1 113 ? -17.901 -2.686 8.196 1.00 87.25 113 ILE A CA 1
ATOM 875 C C . ILE A 1 113 ? -17.294 -1.285 8.030 1.00 87.25 113 ILE A C 1
ATOM 877 O O . ILE A 1 113 ? -16.070 -1.162 7.914 1.00 87.25 113 ILE A O 1
ATOM 881 N N . PRO A 1 114 ? -18.118 -0.220 8.043 1.00 84.81 114 PRO A N 1
ATOM 882 C CA . PRO A 1 114 ? -17.620 1.150 7.987 1.00 84.81 114 PRO A CA 1
ATOM 883 C C . PRO A 1 114 ? -16.642 1.448 9.129 1.00 84.81 114 PRO A C 1
ATOM 885 O O . PRO A 1 114 ? -16.914 1.136 10.292 1.00 84.81 114 PRO A O 1
ATOM 888 N N . VAL A 1 115 ? -15.515 2.074 8.794 1.00 85.44 115 VAL A N 1
ATOM 889 C CA . VAL A 1 115 ? -14.425 2.383 9.736 1.00 85.44 115 VAL A CA 1
ATOM 890 C C . VAL A 1 115 ? -14.826 3.481 10.730 1.00 85.44 115 VAL A C 1
ATOM 892 O O . VAL A 1 115 ? -14.294 3.550 11.834 1.00 85.44 115 VAL A O 1
ATOM 895 N N . GLU A 1 116 ? -15.789 4.324 10.367 1.00 78.88 116 GLU A N 1
ATOM 896 C CA . GLU A 1 116 ? -16.324 5.405 11.196 1.00 78.88 116 GLU A CA 1
ATOM 897 C C . GLU A 1 116 ? -17.422 4.929 12.159 1.00 78.88 116 GLU A C 1
ATOM 899 O O . GLU A 1 116 ? -17.871 5.693 13.016 1.00 78.88 116 GLU A O 1
ATOM 904 N N . ASN A 1 117 ? -17.868 3.670 12.053 1.00 77.44 117 ASN A N 1
ATOM 905 C CA . ASN A 1 117 ? -18.861 3.125 12.971 1.00 77.44 117 ASN A CA 1
ATOM 906 C C . ASN A 1 117 ? -18.251 2.980 14.382 1.00 77.44 117 ASN A C 1
ATOM 908 O O . ASN A 1 117 ? -17.135 2.478 14.531 1.00 77.44 117 ASN A O 1
ATOM 912 N N . LYS A 1 118 ? -19.000 3.360 15.427 1.00 73.44 118 LYS A N 1
ATOM 913 C CA . LYS A 1 118 ? -18.632 3.151 16.839 1.00 73.44 118 LYS A CA 1
ATOM 914 C C . LYS A 1 118 ? -18.328 1.683 17.143 1.00 73.44 118 LYS A C 1
ATOM 916 O O . LYS A 1 118 ? -17.408 1.400 17.905 1.00 73.44 118 LYS A O 1
ATOM 921 N N . ASP A 1 119 ? -19.025 0.760 16.488 1.00 74.88 119 ASP A N 1
ATOM 922 C CA . ASP A 1 119 ? -18.807 -0.680 16.665 1.00 74.88 119 ASP A CA 1
ATOM 923 C C . ASP A 1 119 ? -17.437 -1.137 16.138 1.00 74.88 119 ASP A C 1
ATOM 925 O O . ASP A 1 119 ? -16.919 -2.178 16.537 1.00 74.88 119 ASP A O 1
ATOM 929 N N . SER A 1 120 ? -16.807 -0.342 15.265 1.00 78.31 120 SER A N 1
ATOM 930 C CA . SER A 1 120 ? -15.492 -0.647 14.703 1.00 78.31 120 SER A CA 1
ATOM 931 C C . SER A 1 120 ? -14.329 -0.290 15.632 1.00 78.31 120 SER A C 1
ATOM 933 O O . SER A 1 120 ? -13.189 -0.651 15.331 1.00 78.31 120 SER A O 1
ATOM 935 N N . LEU A 1 121 ? -14.570 0.413 16.750 1.00 77.12 121 LEU A N 1
ATOM 936 C CA . LEU A 1 121 ? -13.515 0.934 17.632 1.00 77.12 121 LEU A CA 1
ATOM 937 C C . LEU A 1 121 ? -12.520 -0.155 18.050 1.00 77.12 121 LEU A C 1
ATOM 939 O O . LEU A 1 121 ? -11.311 0.046 17.938 1.00 77.12 121 LEU A O 1
ATOM 943 N N . TYR A 1 122 ? -13.037 -1.321 18.436 1.00 80.25 122 TYR A N 1
ATOM 944 C CA . TYR A 1 122 ? -12.252 -2.456 18.928 1.00 80.25 122 TYR A CA 1
ATOM 945 C C . TYR A 1 122 ? -11.963 -3.513 17.862 1.00 80.25 122 TYR A C 1
ATOM 947 O O . TYR A 1 122 ? -11.402 -4.562 18.171 1.00 80.25 122 TYR A O 1
ATOM 955 N N . LEU A 1 123 ? -12.350 -3.259 16.612 1.00 86.19 123 LEU A N 1
ATOM 956 C CA . LEU A 1 123 ? -12.071 -4.177 15.521 1.00 86.19 123 LEU A CA 1
ATOM 957 C C . LEU A 1 123 ? -10.680 -3.944 14.954 1.00 86.19 123 LEU A C 1
ATOM 959 O O . LEU A 1 123 ? -10.199 -2.804 14.852 1.00 86.19 123 LEU A O 1
ATOM 963 N N . VAL A 1 124 ? -10.080 -5.054 14.530 1.00 89.44 124 VAL A N 1
ATOM 964 C CA . VAL A 1 124 ? -8.893 -5.046 13.684 1.00 89.44 124 VAL A CA 1
ATOM 965 C C . VAL A 1 124 ? -9.233 -4.313 12.393 1.00 89.44 124 VAL A C 1
ATOM 967 O O . VAL A 1 124 ? -10.269 -4.545 11.762 1.00 89.44 124 VAL A O 1
ATOM 970 N N . LYS A 1 125 ? -8.343 -3.401 12.025 1.00 92.44 125 LYS A N 1
ATOM 971 C CA . LYS A 1 125 ? -8.411 -2.641 10.785 1.00 92.44 125 LYS A CA 1
ATOM 972 C C . LYS A 1 125 ? -7.235 -3.034 9.916 1.00 92.44 125 LYS A C 1
ATOM 974 O O . LYS A 1 125 ? -6.156 -3.288 10.434 1.00 92.44 125 LYS A O 1
ATOM 979 N N . THR A 1 126 ? -7.429 -3.043 8.609 1.00 94.81 126 THR A N 1
ATOM 980 C CA . THR A 1 126 ? -6.351 -3.211 7.634 1.00 94.81 126 THR A CA 1
ATOM 981 C C . THR A 1 126 ? -6.202 -1.911 6.864 1.00 94.81 126 THR A C 1
ATOM 983 O O . THR A 1 126 ? -7.177 -1.429 6.286 1.00 94.81 126 THR A O 1
ATOM 986 N N . VAL A 1 127 ? -5.001 -1.333 6.875 1.00 96.81 127 VAL A N 1
ATOM 987 C CA . VAL A 1 127 ? -4.635 -0.228 5.977 1.00 96.81 127 VAL A CA 1
ATOM 988 C C . VAL A 1 127 ? -3.947 -0.825 4.769 1.00 96.81 127 VAL A C 1
ATOM 990 O O . VAL A 1 127 ? -3.044 -1.643 4.933 1.00 96.81 127 VAL A O 1
ATOM 993 N N . THR A 1 128 ? -4.342 -0.398 3.577 1.00 97.81 128 THR A N 1
ATOM 994 C CA . THR A 1 128 ? -3.706 -0.814 2.329 1.00 97.81 128 THR A CA 1
ATOM 995 C C . THR A 1 128 ? -3.342 0.403 1.507 1.00 97.81 128 THR A C 1
ATOM 997 O O . THR A 1 128 ? -4.119 1.353 1.425 1.00 97.81 128 THR A O 1
ATOM 1000 N N . MET A 1 129 ? -2.178 0.339 0.868 1.00 98.56 129 MET A N 1
ATOM 1001 C CA . MET A 1 129 ? -1.834 1.220 -0.234 1.00 98.56 129 MET A CA 1
ATOM 1002 C C . MET A 1 129 ? -1.374 0.386 -1.427 1.00 98.56 129 MET A C 1
ATOM 1004 O O . MET A 1 129 ? -0.567 -0.538 -1.283 1.00 98.56 129 MET A O 1
ATOM 1008 N N . ALA A 1 130 ? -1.901 0.723 -2.598 1.00 98.44 130 ALA A N 1
ATOM 1009 C CA . ALA A 1 130 ? -1.543 0.127 -3.873 1.00 98.44 130 ALA A CA 1
ATOM 1010 C C . ALA A 1 130 ? -1.078 1.218 -4.839 1.00 98.44 130 ALA A C 1
ATOM 1012 O O . ALA A 1 130 ? -1.618 2.322 -4.856 1.00 98.44 130 ALA A O 1
ATOM 1013 N N . VAL A 1 131 ? -0.071 0.896 -5.640 1.00 98.25 131 VAL A N 1
ATOM 1014 C CA . VAL A 1 131 ? 0.415 1.729 -6.738 1.00 98.25 131 VAL A CA 1
ATOM 1015 C C . VAL A 1 131 ? 0.304 0.893 -7.997 1.00 98.25 131 VAL A C 1
ATOM 1017 O O . VAL A 1 131 ? 0.966 -0.140 -8.123 1.00 98.25 131 VAL A O 1
ATOM 1020 N N . TYR A 1 132 ? -0.561 1.328 -8.900 1.00 97.25 132 TYR A N 1
ATOM 1021 C CA . TYR A 1 132 ? -0.863 0.640 -10.140 1.00 97.25 132 TYR A CA 1
ATOM 1022 C C . TYR A 1 132 ? 0.001 1.153 -11.284 1.00 97.25 132 TYR A C 1
ATOM 1024 O O . TYR A 1 132 ? 0.468 2.292 -11.273 1.00 97.25 132 TYR A O 1
ATOM 1032 N N . ASP A 1 133 ? 0.173 0.311 -12.294 1.00 94.88 133 ASP A N 1
ATOM 1033 C CA . ASP A 1 133 ? 0.688 0.671 -13.610 1.00 94.88 133 ASP A CA 1
ATOM 1034 C C . ASP A 1 133 ? 1.939 1.566 -13.586 1.00 94.88 133 ASP A C 1
ATOM 1036 O O . ASP A 1 133 ? 1.985 2.608 -14.254 1.00 94.88 133 ASP A O 1
ATOM 1040 N N . ILE A 1 134 ? 2.939 1.199 -12.782 1.00 95.56 134 ILE A N 1
ATOM 1041 C CA . ILE A 1 134 ? 4.183 1.954 -12.630 1.00 95.56 134 ILE A CA 1
ATOM 1042 C C . ILE A 1 134 ? 4.853 2.050 -14.007 1.00 95.56 134 ILE A C 1
ATOM 1044 O O . ILE A 1 134 ? 5.160 1.017 -14.603 1.00 95.56 134 ILE A O 1
ATOM 1048 N N . PRO A 1 135 ? 5.062 3.262 -14.549 1.00 92.88 135 PRO A N 1
ATOM 1049 C CA . PRO A 1 135 ? 5.585 3.417 -15.899 1.00 92.88 135 PRO A CA 1
ATOM 1050 C C . PRO A 1 135 ? 7.061 3.030 -15.972 1.00 92.88 135 PRO A C 1
ATOM 1052 O O . PRO A 1 135 ? 7.833 3.324 -15.062 1.00 92.88 135 PRO A O 1
ATOM 1055 N N . ASP A 1 136 ? 7.472 2.447 -17.091 1.00 89.62 136 ASP A N 1
ATOM 1056 C CA . ASP A 1 136 ? 8.889 2.277 -17.395 1.00 89.62 136 ASP A CA 1
ATOM 1057 C C . ASP A 1 136 ? 9.449 3.560 -18.028 1.00 89.62 136 ASP A C 1
ATOM 1059 O O . ASP A 1 136 ? 9.378 3.777 -19.241 1.00 89.62 136 ASP A O 1
ATOM 1063 N N . LEU A 1 137 ? 9.967 4.448 -17.176 1.00 82.88 137 LEU A N 1
ATOM 1064 C CA . LEU A 1 137 ? 10.586 5.705 -17.606 1.00 82.88 137 LEU A CA 1
ATOM 1065 C C . LEU A 1 137 ? 12.021 5.518 -18.127 1.00 82.88 137 LEU A C 1
ATOM 1067 O O . LEU A 1 137 ? 12.547 6.443 -18.740 1.00 82.88 137 LEU A O 1
ATOM 1071 N N . LEU A 1 138 ? 12.649 4.358 -17.894 1.00 73.56 138 LEU A N 1
ATOM 1072 C CA . LEU A 1 138 ? 14.033 4.085 -18.295 1.00 73.56 138 LEU A CA 1
ATOM 1073 C C . LEU A 1 138 ? 14.101 3.520 -19.719 1.00 73.56 138 LEU A C 1
ATOM 1075 O O . LEU A 1 138 ? 14.947 3.950 -20.499 1.00 73.56 138 LEU A O 1
ATOM 1079 N N . ALA A 1 139 ? 13.189 2.613 -20.086 1.00 70.94 139 ALA A N 1
ATOM 1080 C CA . ALA A 1 139 ? 13.102 2.065 -21.444 1.00 70.94 139 ALA A CA 1
ATOM 1081 C C . ALA A 1 139 ? 12.132 2.836 -22.364 1.00 70.94 139 ALA A C 1
ATOM 1083 O O . ALA A 1 139 ? 12.039 2.551 -23.558 1.00 70.94 139 ALA A O 1
ATOM 1084 N N . GLY A 1 140 ? 11.397 3.822 -21.836 1.00 65.56 140 GLY A N 1
ATOM 1085 C CA . GLY A 1 140 ? 10.619 4.791 -22.620 1.00 65.56 140 GLY A CA 1
ATOM 1086 C C . GLY A 1 140 ? 9.311 4.275 -23.237 1.00 65.56 140 GLY A C 1
ATOM 1087 O O . GLY A 1 140 ? 8.568 5.068 -23.818 1.00 65.56 140 GLY A O 1
ATOM 1088 N N . ARG A 1 141 ? 8.983 2.983 -23.103 1.00 68.06 141 ARG A N 1
ATOM 1089 C CA . ARG A 1 141 ? 7.664 2.405 -23.420 1.00 68.06 141 ARG A CA 1
ATOM 1090 C C . ARG A 1 141 ? 7.402 1.184 -22.542 1.00 68.06 141 ARG A C 1
ATOM 1092 O O . ARG A 1 141 ? 7.990 0.137 -22.773 1.00 68.06 141 ARG A O 1
ATOM 1099 N N . GLY A 1 142 ? 6.463 1.284 -21.602 1.00 80.94 142 GLY A N 1
ATOM 1100 C CA . GLY A 1 142 ? 6.003 0.110 -20.864 1.00 80.94 142 GLY A CA 1
ATOM 1101 C C . GLY A 1 142 ? 5.431 0.398 -19.484 1.00 80.94 142 GLY A C 1
ATOM 1102 O O . GLY A 1 142 ? 5.366 1.540 -19.024 1.00 80.94 142 GLY A O 1
ATOM 1103 N N . CYS A 1 143 ? 5.012 -0.682 -18.838 1.00 89.00 143 CYS A N 1
ATOM 1104 C CA . CYS A 1 143 ? 4.566 -0.731 -17.457 1.00 89.00 143 CYS A CA 1
ATOM 1105 C C . CYS A 1 143 ? 5.419 -1.780 -16.736 1.00 89.00 143 CYS A C 1
ATOM 1107 O O . CYS A 1 143 ? 5.452 -2.934 -17.159 1.00 89.00 143 CYS A O 1
ATOM 1109 N N . LEU A 1 144 ? 6.090 -1.379 -15.656 1.00 90.19 144 LEU A N 1
ATOM 1110 C CA . LEU A 1 144 ? 6.889 -2.254 -14.791 1.00 90.19 144 LEU A CA 1
ATOM 1111 C C . LEU A 1 144 ? 6.010 -3.132 -13.887 1.00 90.19 144 LEU A C 1
ATOM 1113 O O . LEU A 1 144 ? 6.480 -4.100 -13.291 1.00 90.19 144 LEU A O 1
ATOM 1117 N N . GLY A 1 145 ? 4.725 -2.792 -13.777 1.00 92.19 145 GLY A N 1
ATOM 1118 C CA . GLY A 1 145 ? 3.729 -3.503 -12.988 1.00 92.19 145 GLY A CA 1
ATOM 1119 C C . GLY A 1 145 ? 3.188 -2.664 -11.837 1.00 92.19 145 GLY A C 1
ATOM 1120 O O . GLY A 1 145 ? 3.223 -1.437 -11.860 1.00 92.19 145 GLY A O 1
ATOM 1121 N N . SER A 1 146 ? 2.676 -3.351 -10.821 1.00 95.88 146 SER A N 1
ATOM 1122 C CA . SER A 1 146 ? 2.001 -2.743 -9.675 1.00 95.88 146 SER A CA 1
ATOM 1123 C C . SER A 1 146 ? 2.571 -3.299 -8.377 1.00 95.88 146 SER A C 1
ATOM 1125 O O . SER A 1 146 ? 2.991 -4.459 -8.319 1.00 95.88 146 SER A O 1
ATOM 1127 N N . VAL A 1 147 ? 2.549 -2.491 -7.320 1.00 98.00 147 VAL A N 1
ATOM 1128 C CA . VAL A 1 147 ? 2.960 -2.912 -5.977 1.00 98.00 147 VAL A CA 1
ATOM 1129 C C . VAL A 1 147 ? 1.852 -2.614 -4.976 1.00 98.00 147 VAL A C 1
ATOM 1131 O O . VAL A 1 147 ? 1.135 -1.623 -5.088 1.00 98.00 147 VAL A O 1
ATOM 1134 N N . VAL A 1 148 ? 1.712 -3.478 -3.978 1.00 98.44 148 VAL A N 1
ATOM 1135 C CA . VAL A 1 148 ? 0.769 -3.310 -2.871 1.00 98.44 148 VAL A CA 1
ATOM 1136 C C . VAL A 1 148 ? 1.418 -3.706 -1.556 1.00 98.44 148 VAL A C 1
ATOM 1138 O O . VAL A 1 148 ? 2.178 -4.679 -1.479 1.00 98.44 148 VAL A O 1
ATOM 1141 N N . PHE A 1 149 ? 1.072 -2.962 -0.515 1.00 98.62 149 PHE A N 1
ATOM 1142 C CA . PHE A 1 149 ? 1.360 -3.303 0.866 1.00 98.62 149 PHE A CA 1
ATOM 1143 C C . PHE A 1 149 ? 0.105 -3.076 1.703 1.00 98.62 149 PHE A C 1
ATOM 1145 O O . PHE A 1 149 ? -0.539 -2.031 1.595 1.00 98.62 149 PHE A O 1
ATOM 1152 N N . SER A 1 150 ? -0.236 -4.039 2.555 1.00 97.88 150 SER A N 1
ATOM 1153 C CA . SER A 1 150 ? -1.253 -3.830 3.580 1.00 97.88 150 SER A CA 1
ATOM 1154 C C . SER A 1 150 ? -0.860 -4.407 4.924 1.00 97.88 150 SER A C 1
ATOM 1156 O O . SER A 1 150 ? -0.186 -5.434 4.995 1.00 97.88 150 SER A O 1
ATOM 1158 N N . GLU A 1 151 ? -1.293 -3.739 5.987 1.00 95.62 151 GLU A N 1
ATOM 1159 C CA . GLU A 1 151 ? -0.964 -4.086 7.364 1.00 95.62 151 GLU A CA 1
ATOM 1160 C C . GLU A 1 151 ? -2.213 -4.009 8.249 1.00 95.62 151 GLU A C 1
ATOM 1162 O O . GLU A 1 151 ? -2.977 -3.038 8.206 1.00 95.62 151 GLU A O 1
ATOM 1167 N N . SER A 1 152 ? -2.407 -5.052 9.057 1.00 93.25 152 SER A N 1
ATOM 1168 C CA . SER A 1 152 ? -3.459 -5.112 10.070 1.00 93.25 152 SER A CA 1
ATOM 1169 C C . SER A 1 152 ? -3.005 -4.425 11.360 1.00 93.25 152 SER A C 1
ATOM 1171 O O . SER A 1 152 ? -1.890 -4.631 11.828 1.00 93.25 152 SER A O 1
ATOM 1173 N N . PHE A 1 153 ? -3.881 -3.645 11.988 1.00 91.50 153 PHE A N 1
ATOM 1174 C CA . PHE A 1 153 ? -3.606 -2.961 13.247 1.00 91.50 153 PHE A CA 1
ATOM 1175 C C . PHE A 1 153 ? -4.849 -2.887 14.137 1.00 91.50 153 PHE A C 1
ATOM 1177 O O . PHE A 1 153 ? -5.991 -2.915 13.671 1.00 91.50 153 PHE A O 1
ATOM 1184 N N . LEU A 1 154 ? -4.618 -2.756 15.444 1.00 88.81 154 LEU A N 1
ATOM 1185 C CA . LEU A 1 154 ? -5.659 -2.491 16.429 1.00 88.81 154 LEU A CA 1
ATOM 1186 C C . LEU A 1 154 ? -5.469 -1.086 16.999 1.00 88.81 154 LEU A C 1
ATOM 1188 O O . LEU A 1 154 ? -4.397 -0.735 17.497 1.00 88.81 154 LEU A O 1
ATOM 1192 N N . THR A 1 155 ? -6.525 -0.279 16.959 1.00 78.75 155 THR A N 1
ATOM 1193 C CA . THR A 1 155 ? -6.523 1.044 17.584 1.00 78.75 155 THR A CA 1
ATOM 1194 C C . THR A 1 155 ? -6.937 0.904 19.047 1.00 78.75 155 THR A C 1
ATOM 1196 O O . THR A 1 155 ? -8.120 0.926 19.364 1.00 78.75 155 THR A O 1
ATOM 1199 N N . SER A 1 156 ? -5.968 0.746 19.949 1.00 67.69 156 SER A N 1
ATOM 1200 C CA . SER A 1 156 ? -6.216 0.786 21.395 1.00 67.69 156 SER A CA 1
ATOM 1201 C C . SER A 1 156 ? -5.700 2.095 21.988 1.00 67.69 156 SER A C 1
ATOM 1203 O O . SER A 1 156 ? -4.632 2.580 21.614 1.00 67.69 156 SER A O 1
ATOM 1205 N N . GLN A 1 157 ? -6.465 2.676 22.910 1.00 62.06 157 GLN A N 1
ATOM 1206 C CA . GLN A 1 157 ? -6.044 3.819 23.714 1.00 62.06 157 GLN A CA 1
ATOM 1207 C C . GLN A 1 157 ? -5.965 3.368 25.169 1.00 62.06 157 GLN A C 1
ATOM 1209 O O . GLN A 1 157 ? -6.983 3.061 25.783 1.00 62.06 157 GLN A O 1
ATOM 1214 N N . ILE A 1 158 ? -4.757 3.346 25.731 1.00 64.56 158 ILE A N 1
ATOM 1215 C CA . ILE A 1 158 ? -4.567 3.156 27.169 1.00 64.56 158 ILE A CA 1
ATOM 1216 C C . ILE A 1 158 ? -4.412 4.545 27.780 1.00 64.56 158 ILE A C 1
ATOM 1218 O O . ILE A 1 158 ? -3.390 5.210 27.601 1.00 64.56 158 ILE A O 1
ATOM 1222 N N . LEU A 1 159 ? -5.449 5.001 28.477 1.00 56.72 159 LEU A N 1
ATOM 1223 C CA . LEU A 1 159 ? -5.403 6.241 29.244 1.00 56.72 159 LEU A CA 1
ATOM 1224 C C . LEU A 1 159 ? -4.665 5.971 30.557 1.00 56.72 159 LEU A C 1
ATOM 1226 O O . LEU A 1 159 ? -5.221 5.395 31.489 1.00 56.72 159 LEU A O 1
ATOM 1230 N N . VAL A 1 160 ? -3.399 6.381 30.634 1.00 67.25 160 VAL A N 1
ATOM 1231 C CA . VAL A 1 160 ? -2.647 6.337 31.891 1.00 67.25 160 VAL A CA 1
ATOM 1232 C C . VAL A 1 160 ? -3.046 7.552 32.720 1.00 67.25 160 VAL A C 1
ATOM 1234 O O . VAL A 1 160 ? -2.757 8.690 32.353 1.00 67.25 160 VAL A O 1
ATOM 1237 N N . LYS A 1 161 ? -3.729 7.318 33.842 1.00 56.38 161 LYS A N 1
ATOM 1238 C CA . LYS A 1 161 ? -3.961 8.355 34.847 1.00 56.38 161 LYS A CA 1
ATOM 1239 C C . LYS A 1 161 ? -2.642 8.590 35.577 1.00 56.38 161 LYS A C 1
ATOM 1241 O O . LYS A 1 161 ? -2.239 7.761 36.390 1.00 56.38 161 LYS A O 1
ATOM 1246 N N . GLU A 1 162 ? -1.968 9.702 35.294 1.00 62.91 162 GLU A N 1
ATOM 1247 C CA . GLU A 1 162 ? -0.876 10.158 36.153 1.00 62.91 162 GLU A CA 1
ATOM 1248 C C . GLU A 1 162 ? -1.427 10.345 37.568 1.00 62.91 162 GLU A C 1
ATOM 1250 O O . GLU A 1 162 ? -2.433 11.029 37.793 1.00 62.91 162 GLU A O 1
ATOM 1255 N N . LYS A 1 163 ? -0.805 9.667 38.532 1.00 52.03 163 LYS A N 1
ATOM 1256 C CA . LYS A 1 163 ? -1.135 9.814 39.944 1.00 52.03 163 LYS A CA 1
ATOM 1257 C C . LYS A 1 163 ? -0.636 11.198 40.349 1.00 52.03 163 LYS A C 1
ATOM 1259 O O . LYS A 1 163 ? 0.550 11.377 40.600 1.00 52.03 163 LYS A O 1
ATOM 1264 N N . GLY A 1 164 ? -1.533 12.182 40.316 1.00 43.75 164 GLY A N 1
ATOM 1265 C CA . GLY A 1 164 ? -1.227 13.550 40.712 1.00 43.75 164 GLY A CA 1
ATOM 1266 C C . GLY A 1 164 ? -0.581 13.560 42.093 1.00 43.75 164 GLY A C 1
ATOM 1267 O O . GLY A 1 164 ? -1.177 13.085 43.061 1.00 43.75 164 GLY A O 1
ATOM 1268 N N . SER A 1 165 ? 0.638 14.091 42.166 1.00 46.16 165 SER A N 1
ATOM 1269 C CA . SER A 1 165 ? 1.178 14.590 43.422 1.00 46.16 165 SER A CA 1
ATOM 1270 C C . SER A 1 165 ? 0.198 15.646 43.939 1.00 46.16 165 SER A C 1
ATOM 1272 O O . SER A 1 165 ? -0.235 16.518 43.181 1.00 46.16 165 SER A O 1
ATOM 1274 N N . MET A 1 166 ? -0.237 15.522 45.193 1.00 45.50 166 MET A N 1
ATOM 1275 C CA . MET A 1 166 ? -1.079 16.531 45.832 1.00 45.50 166 MET A CA 1
ATOM 1276 C C . MET A 1 166 ? -0.342 17.873 45.816 1.00 45.50 166 MET A C 1
ATOM 1278 O O . MET A 1 166 ? 0.682 18.019 46.474 1.00 45.50 166 MET A O 1
ATOM 1282 N N . GLY A 1 167 ? -0.877 18.856 45.090 1.00 41.56 167 GLY A N 1
ATOM 1283 C CA . GLY A 1 167 ? -0.423 20.240 45.192 1.00 41.56 167 GLY A CA 1
ATOM 1284 C C . GLY A 1 167 ? -0.663 21.082 43.942 1.00 41.56 167 GLY A C 1
ATOM 1285 O O . GLY A 1 167 ? 0.180 21.126 43.062 1.00 41.56 167 GLY A O 1
ATOM 1286 N N . GLY A 1 168 ? -1.780 21.816 43.924 1.00 40.78 168 GLY A N 1
ATOM 1287 C CA . GLY A 1 168 ? -1.853 23.138 43.286 1.00 40.78 168 GLY A CA 1
ATOM 1288 C C . GLY A 1 168 ? -2.105 23.224 41.772 1.00 40.78 168 GLY A C 1
ATOM 1289 O O . GLY A 1 168 ? -1.200 23.062 40.973 1.00 40.78 168 GLY A O 1
ATOM 1290 N N . LYS A 1 169 ? -3.334 23.652 41.431 1.00 37.62 169 LYS A N 1
ATOM 1291 C CA . LYS A 1 169 ? -3.794 24.347 40.202 1.00 37.62 169 LYS A CA 1
ATOM 1292 C C . LYS A 1 169 ? -3.533 23.686 38.827 1.00 37.62 169 LYS A C 1
ATOM 1294 O O . LYS A 1 169 ? -2.418 23.601 38.332 1.00 37.62 169 LYS A O 1
ATOM 1299 N N . LYS A 1 170 ? -4.641 23.348 38.144 1.00 41.50 170 LYS A N 1
ATOM 1300 C CA . LYS A 1 170 ? -4.702 23.026 36.701 1.00 41.50 170 LYS A CA 1
ATOM 1301 C C . LYS A 1 170 ? -4.140 24.173 35.843 1.00 41.50 170 LYS A C 1
ATOM 1303 O O . LYS A 1 170 ? -4.405 25.335 36.153 1.00 41.50 170 LYS A O 1
ATOM 1308 N N . PRO A 1 171 ? -3.578 23.839 34.670 1.00 37.97 171 PRO A N 1
ATOM 1309 C CA . PRO A 1 171 ? -4.181 24.346 33.441 1.00 37.97 171 PRO A CA 1
ATOM 1310 C C . PRO A 1 171 ? -4.442 23.261 32.383 1.00 37.97 171 PRO A C 1
ATOM 1312 O O . PRO A 1 171 ? -3.958 22.133 32.430 1.00 37.97 171 PRO A O 1
ATOM 1315 N N . SER A 1 172 ? -5.318 23.638 31.459 1.00 41.31 172 SER A N 1
ATOM 1316 C CA . SER A 1 172 ? -5.842 22.925 30.297 1.00 41.31 172 SER A CA 1
ATOM 1317 C C . SER A 1 172 ? -4.771 22.491 29.289 1.00 41.31 172 SER A C 1
ATOM 1319 O O . SER A 1 172 ? -3.979 23.318 28.851 1.00 41.31 172 SER A O 1
ATOM 1321 N N . GLY A 1 173 ? -4.835 21.232 28.840 1.00 37.81 173 GLY A N 1
ATOM 1322 C CA . GLY A 1 173 ? -4.083 20.743 27.676 1.00 37.81 173 GLY A CA 1
ATOM 1323 C C . GLY A 1 173 ? -3.513 19.337 27.860 1.00 37.81 173 GLY A C 1
ATOM 1324 O O . GLY A 1 173 ? -2.303 19.167 27.945 1.00 37.81 173 GLY A O 1
ATOM 1325 N N . TRP A 1 174 ? -4.369 18.313 27.936 1.00 33.09 174 TRP A N 1
ATOM 1326 C CA . TRP A 1 174 ? -3.921 16.920 28.064 1.00 33.09 174 TRP A CA 1
ATOM 1327 C C . TRP A 1 174 ? -3.634 16.311 26.684 1.00 33.09 174 TRP A C 1
ATOM 1329 O O . TRP A 1 174 ? -4.555 15.948 25.953 1.00 33.09 174 TRP A O 1
ATOM 1339 N N . LEU A 1 175 ? -2.352 16.175 26.332 1.00 33.81 175 LEU A N 1
ATOM 1340 C CA . LEU A 1 175 ? -1.894 15.433 25.154 1.00 33.81 175 LEU A CA 1
ATOM 1341 C C . LEU A 1 175 ? -1.662 13.959 25.536 1.00 33.81 175 LEU A C 1
ATOM 1343 O O . LEU A 1 175 ? -0.576 13.565 25.961 1.00 33.81 175 LEU A O 1
ATOM 1347 N N . GLY A 1 176 ? -2.692 13.123 25.396 1.00 34.78 176 GLY A N 1
ATOM 1348 C CA . GLY A 1 176 ? -2.532 11.671 25.512 1.00 34.78 176 GLY A CA 1
ATOM 1349 C C . GLY A 1 176 ? -1.600 11.151 24.412 1.00 34.78 176 GLY A C 1
ATOM 1350 O O . GLY A 1 176 ? -1.882 11.331 23.225 1.00 34.78 176 GLY A O 1
ATOM 1351 N N . ARG A 1 177 ? -0.480 10.511 24.777 1.00 38.38 177 ARG A N 1
ATOM 1352 C CA . ARG A 1 177 ? 0.400 9.853 23.798 1.00 38.38 177 ARG A CA 1
ATOM 1353 C C . ARG A 1 177 ? -0.321 8.648 23.202 1.00 38.38 177 ARG A C 1
ATOM 1355 O O . ARG A 1 177 ? -0.659 7.703 23.905 1.00 38.38 177 ARG A O 1
ATOM 1362 N N . ARG A 1 178 ? -0.506 8.677 21.886 1.00 45.62 178 ARG A N 1
ATOM 1363 C CA . ARG A 1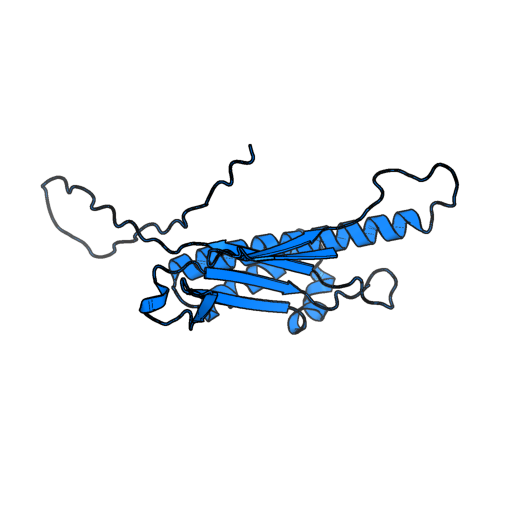 178 ? -1.120 7.605 21.104 1.00 45.62 178 ARG A CA 1
ATOM 1364 C C . ARG A 1 178 ? -0.010 6.754 20.506 1.00 45.62 178 ARG A C 1
ATOM 1366 O O . ARG A 1 178 ? 0.773 7.260 19.707 1.00 45.62 178 ARG A O 1
ATOM 1373 N N . ARG A 1 179 ? 0.097 5.491 20.918 1.00 39.72 179 ARG A N 1
ATOM 1374 C CA . ARG A 1 179 ? 0.977 4.517 20.262 1.00 39.72 179 ARG A CA 1
ATOM 1375 C C . ARG A 1 179 ? 0.134 3.329 19.798 1.00 39.72 179 ARG A C 1
ATOM 1377 O O . ARG A 1 179 ? -0.556 2.755 20.638 1.00 39.72 179 ARG A O 1
ATOM 1384 N N . PRO A 1 180 ? 0.174 2.954 18.512 1.00 42.47 180 PRO A N 1
ATOM 1385 C CA . PRO A 1 180 ? -0.412 1.697 18.069 1.00 42.47 180 PRO A CA 1
ATOM 1386 C C . PRO A 1 180 ? 0.353 0.512 18.681 1.00 42.47 180 PRO A C 1
ATOM 1388 O O . PRO A 1 180 ? 1.582 0.546 18.800 1.00 42.47 180 PRO A O 1
ATOM 1391 N N . LEU A 1 181 ? -0.375 -0.533 19.085 1.00 41.06 181 LEU A N 1
ATOM 1392 C CA . LEU A 1 181 ? 0.211 -1.798 19.536 1.00 41.06 181 LEU A CA 1
ATOM 1393 C C . LEU A 1 181 ? 0.762 -2.539 18.309 1.00 41.06 181 LEU A C 1
ATOM 1395 O O . LEU A 1 181 ? -0.006 -2.944 17.439 1.00 41.06 181 LEU A O 1
ATOM 1399 N N . ARG A 1 182 ? 2.090 -2.696 18.222 1.00 41.44 182 ARG A N 1
ATOM 1400 C CA . ARG A 1 182 ? 2.731 -3.545 17.205 1.00 41.44 182 ARG A CA 1
ATOM 1401 C C . ARG A 1 182 ? 2.676 -4.997 17.666 1.00 41.44 182 ARG A C 1
ATOM 1403 O O . ARG A 1 182 ? 3.333 -5.349 18.647 1.00 41.44 182 ARG A O 1
ATOM 1410 N N . PHE A 1 183 ? 1.930 -5.836 16.953 1.00 35.91 183 PHE A N 1
ATOM 1411 C CA . PHE A 1 183 ? 2.019 -7.281 17.133 1.00 35.91 183 PHE A CA 1
ATOM 1412 C C . PHE A 1 183 ? 3.376 -7.752 16.604 1.00 35.91 183 PHE A C 1
ATOM 1414 O O . PHE A 1 183 ? 3.664 -7.629 15.418 1.00 35.91 183 PHE A O 1
ATOM 1421 N N . HIS A 1 184 ? 4.231 -8.248 17.498 1.00 29.92 184 HIS A N 1
ATOM 1422 C CA . HIS A 1 184 ? 5.437 -8.966 17.102 1.00 29.92 184 HIS A CA 1
ATOM 1423 C C . HIS A 1 184 ? 5.010 -10.391 16.753 1.00 29.92 184 HIS A C 1
ATOM 1425 O O . HIS A 1 184 ? 4.597 -11.149 17.630 1.00 29.92 184 HIS A O 1
ATOM 1431 N N . SER A 1 185 ? 5.060 -10.750 15.472 1.00 30.50 185 SER A N 1
ATOM 1432 C CA . SER A 1 185 ? 4.942 -12.145 15.061 1.00 30.50 185 SER A CA 1
ATOM 1433 C C . SER A 1 185 ? 6.224 -12.870 15.466 1.00 30.50 185 SER A C 1
ATOM 1435 O O . SER A 1 185 ? 7.256 -12.715 14.815 1.00 30.50 185 SER A O 1
ATOM 1437 N N . HIS A 1 186 ? 6.171 -13.640 16.551 1.00 27.09 186 HIS A N 1
ATOM 1438 C CA . HIS A 1 186 ? 7.176 -14.663 16.817 1.00 27.09 186 HIS A CA 1
ATOM 1439 C C . HIS A 1 186 ? 6.991 -15.780 15.788 1.00 27.09 186 HIS A C 1
ATOM 1441 O O . HIS A 1 186 ? 6.044 -16.558 15.872 1.00 27.09 186 HIS A O 1
ATOM 1447 N N . THR A 1 187 ? 7.870 -15.833 14.793 1.00 34.31 187 THR A N 1
ATOM 1448 C CA . THR A 1 187 ? 8.114 -17.057 14.029 1.00 34.31 187 THR A CA 1
ATOM 1449 C C . THR A 1 187 ? 8.926 -17.993 14.920 1.00 34.31 187 THR A C 1
ATOM 1451 O O . THR A 1 187 ? 10.049 -17.646 15.293 1.00 34.31 187 THR A O 1
ATOM 1454 N N . GLN A 1 188 ? 8.317 -19.112 15.320 1.00 34.47 188 GLN A N 1
ATOM 1455 C CA . GLN A 1 188 ? 9.038 -20.309 15.764 1.00 34.47 188 GLN A CA 1
ATOM 1456 C C . GLN A 1 188 ? 9.603 -21.043 14.552 1.00 34.47 188 GLN A C 1
ATOM 1458 O O . GLN A 1 188 ? 8.929 -21.009 13.495 1.00 34.47 188 GLN A O 1
#

Solvent-accessible surface area (backbone atoms only — not comparable to full-atom values): 11231 Å² total; per-residue (Å²): 88,78,47,77,50,69,48,95,87,42,49,50,40,38,31,42,60,49,82,91,72,78,96,61,83,69,96,78,71,76,65,78,66,54,56,53,55,49,53,54,51,50,51,53,49,53,53,44,52,22,41,49,54,10,42,55,41,18,52,53,41,25,65,69,64,73,34,68,68,63,11,43,56,44,14,54,52,43,25,54,50,42,29,45,77,69,72,42,56,84,50,48,73,76,39,66,85,30,54,49,71,53,71,46,22,26,39,90,85,64,46,80,46,64,66,82,41,79,84,34,53,85,31,40,29,31,40,36,30,38,40,46,68,38,66,31,78,86,79,71,72,58,63,78,41,66,44,42,38,31,47,60,44,47,65,63,83,80,84,78,77,76,80,73,74,90,76,82,82,87,82,92,80,87,80,77,82,78,63,74,66,80,83,78,83,81,80,128

Organism: NCBI:txid35019

InterPro domains:
  IPR040342 Dynein axonemal assembly factor 9 DNAAF9 [PTHR33664] (1-165)
  IPR058844 DAAF9, pita-bread-like domain [PF25203] (1-164)

Nearest PDB structures (foldseek):
  6zyx-assembly1_Y  TM=7.219E-01  e=6.451E-06  Tetrahymena thermophila CU428
  6zyw-assembly1_Y  TM=7.219E-01  e=6.451E-06  Tetrahymena thermophila SB210
  7dbe-assembly1_A  TM=4.354E-01  e=2.397E+00  Rhodobacter sp. 140A
  2cml-assembly1_A  TM=2.876E-01  e=9.558E+00  Influenza A virus

pLDDT: mean 80.19, std 20.63, range [27.09, 98.69]

Mean predicted aligned error: 11.02 Å

Secondary structure (DSSP, 8-state):
-EEEEE-TTSS-EEEEE-----SS--SSS-THHHHHHHHHHHHHHHHHHHHHHHHHHHHHHHHHH--HHHHHHHHHHHHHHHHHHTT-GGGHHHHTTTEEEEEEEE-TTS-EE-TTSGGGTTS-EEEEEEEEEEE-TTTSS-EEEEEEEEEEE------------S-----S----------------

Foldseek 3Di:
DKDWDQDPQFQDIKIFDDADAPPDDPPDDDDPVNVVSVVLSVVVVLLQVLQVQLLVQLVVQCLVPVDNVRSNVRSLVSSQVSCVVVVNNVQNVVQVVQKDKDKWFADSVRDTDDSSDPVSLFTKMKIKMKGAQRADPPVPDGGSGMTMTMGIFHNDADDDDDPDDPDDDDDDDDDRDGDTDDDDDDDD

Sequence (188 aa):
MVVQCVSPKGPLACSRTYFFGATHTPYLGNGDGLEKKTEEVKLLSQIYFAVVEAVLAGIDTFSKTSHVTKAKEAAEKVFFNTLDALQLSCFKTPLRTKIDFWIQAVNNQGRIIPVENKDSLYLVKTVTMAVYDIPDLLAGRGCLGSVVFSESFLTSQILVKEKGSMGGKKPSGWLGRRRPLRFHSHTQ

Radius of gyration: 20.96 Å; Cα contacts (8 Å, |Δi|>4): 283; chains: 1; bounding b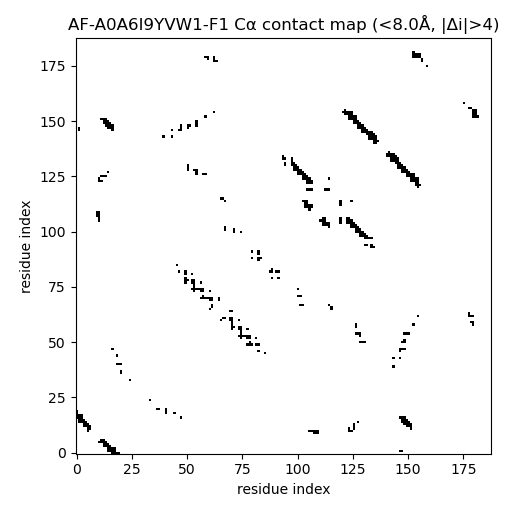ox: 46×45×69 Å